Protein AF-D4MPX2-F1 (afdb_monomer_lite)

Secondary structure (DSSP, 8-state):
--HHHHHHHHHHHHHHHHHHHHHHHHHHHHHHTSPP------------------------------PPPP---------------------------PPPPPPP----EEEE----B--GGG--SSSHHHHHHHHHSSS--GGGHHHHHHHHHHHHHHH--SEEEE-S--BSS-BHHHHHHHHHHHHHHHTTT--EEE---TTTSS-TT-EEEETTEEEEPPB--HHHHS-SS--S-TT--S------

Sequence (248 aa):
MNEGKDRQQFVRALIYLGEIAILIAAVALAVRFLPGQKGGGDDGGTEASGETGPLTELTEPAETDRELPKETEEVQEPGTEEIFWEEQWKPAHQTEEEPGEPPYEPPFFIVASDIHYQSPKMTDFVGEAFCQFVRWDDGKVIPYLDTITDAFLEEAAEKQPDALILSGDLTQNGELVNHEELAEKLRKVEEQGVPVLVIPGNHDINHPEASYFEGAERKKADNITADDFIPSTGNSDMTRPWIGTRPL

pLDDT: mean 74.98, std 26.89, range [27.14, 98.69]

Structure (mmCIF, N/CA/C/O backbone):
data_AF-D4MPX2-F1
#
_entry.id   AF-D4MPX2-F1
#
loop_
_atom_site.group_PDB
_atom_site.id
_atom_site.type_symbol
_atom_site.label_atom_id
_atom_site.label_alt_id
_atom_site.label_comp_id
_atom_site.label_asym_id
_atom_site.label_entity_id
_atom_site.label_seq_id
_atom_site.pdbx_PDB_ins_code
_atom_site.Cartn_x
_atom_site.Cartn_y
_atom_site.Cartn_z
_atom_site.occupancy
_atom_site.B_iso_or_equiv
_atom_site.auth_seq_id
_atom_site.auth_comp_id
_atom_site.auth_asym_id
_atom_site.auth_atom_id
_atom_site.pdbx_PDB_model_num
ATOM 1 N N . MET A 1 1 ? -45.331 19.051 -31.774 1.00 52.75 1 MET A N 1
ATOM 2 C CA . MET A 1 1 ? -44.168 18.276 -32.263 1.00 52.75 1 MET A CA 1
ATOM 3 C C . MET A 1 1 ? -42.994 19.230 -32.355 1.00 52.75 1 MET A C 1
ATOM 5 O O . MET A 1 1 ? -43.185 20.344 -32.822 1.00 52.75 1 MET A O 1
ATOM 9 N N . ASN A 1 2 ? -41.850 18.869 -31.775 1.00 63.12 2 ASN A N 1
ATOM 10 C CA . ASN A 1 2 ? -40.736 19.791 -31.549 1.00 63.12 2 ASN A CA 1
ATOM 11 C C . ASN A 1 2 ? -39.659 19.555 -32.620 1.00 63.12 2 ASN A C 1
ATOM 13 O O . ASN A 1 2 ? -38.620 18.957 -32.348 1.00 63.12 2 ASN A O 1
ATOM 17 N N . GLU A 1 3 ? -39.945 19.997 -33.849 1.00 67.69 3 GLU A N 1
ATOM 18 C CA . GLU A 1 3 ? -39.181 19.688 -35.074 1.00 67.69 3 GLU A CA 1
ATOM 19 C C . GLU A 1 3 ? -37.670 19.970 -34.963 1.00 67.69 3 GLU A C 1
ATOM 21 O O . GLU A 1 3 ? -36.850 19.285 -35.576 1.00 67.69 3 GLU A O 1
ATOM 26 N N . GLY A 1 4 ? -37.268 20.949 -34.144 1.00 71.12 4 GLY A N 1
ATOM 27 C CA . GLY A 1 4 ? -35.857 21.268 -33.910 1.00 71.12 4 GLY A CA 1
ATOM 28 C C . GLY A 1 4 ? -35.097 20.193 -33.125 1.00 71.12 4 GLY A C 1
ATOM 29 O O . GLY A 1 4 ? -33.921 19.947 -33.400 1.00 71.12 4 GLY A O 1
ATOM 30 N N . LYS A 1 5 ? -35.767 19.522 -32.179 1.00 71.62 5 LYS A N 1
ATOM 31 C CA . LYS A 1 5 ? -35.179 18.448 -31.366 1.00 71.62 5 LYS A CA 1
ATOM 32 C C . LYS A 1 5 ? -35.034 17.167 -32.186 1.00 71.62 5 LYS A C 1
ATOM 34 O O . LYS A 1 5 ? -33.983 16.531 -32.131 1.00 71.62 5 LYS A O 1
ATOM 39 N N . ASP A 1 6 ? -36.028 16.870 -33.018 1.00 78.69 6 ASP A N 1
ATOM 40 C CA . ASP A 1 6 ? -36.025 15.703 -33.906 1.00 78.69 6 ASP A CA 1
ATOM 41 C C . ASP A 1 6 ? -34.933 15.831 -34.979 1.00 78.69 6 ASP A C 1
ATOM 43 O O . ASP A 1 6 ? -34.188 14.885 -35.234 1.00 78.69 6 ASP A O 1
ATOM 47 N N . ARG A 1 7 ? -34.726 17.039 -35.529 1.00 82.81 7 ARG A N 1
ATOM 48 C CA . ARG A 1 7 ? -33.634 17.300 -36.481 1.00 82.81 7 ARG A CA 1
ATOM 49 C C . ARG A 1 7 ? -32.251 17.123 -35.852 1.00 82.81 7 ARG A C 1
ATOM 51 O O . ARG A 1 7 ? -31.357 16.578 -36.492 1.00 82.81 7 ARG A O 1
ATOM 58 N N . GLN A 1 8 ? -32.054 17.570 -34.611 1.00 81.12 8 GLN A N 1
ATOM 59 C CA . GLN A 1 8 ? -30.778 17.383 -33.911 1.00 81.12 8 GLN A CA 1
ATOM 60 C C . GLN A 1 8 ? -30.510 15.916 -33.569 1.00 81.12 8 GLN A C 1
ATOM 62 O O . GLN A 1 8 ? -29.376 15.460 -33.707 1.00 81.12 8 GLN A O 1
ATOM 67 N N . GLN A 1 9 ? -31.534 15.167 -33.158 1.00 83.69 9 GLN A N 1
ATOM 68 C CA . GLN A 1 9 ? -31.407 13.730 -32.915 1.00 83.69 9 GLN A CA 1
ATOM 69 C C . GLN A 1 9 ? -31.099 12.967 -34.206 1.00 83.69 9 GLN A C 1
ATOM 71 O O . GLN A 1 9 ? -30.229 12.100 -34.203 1.00 83.69 9 GLN A O 1
ATOM 76 N N . PHE A 1 10 ? -31.722 13.349 -35.322 1.00 88.44 10 PHE A N 1
ATOM 77 C CA . PHE A 1 10 ? -31.447 12.761 -36.630 1.00 88.44 10 PHE A CA 1
ATOM 78 C C . PHE A 1 10 ? -30.010 13.026 -37.105 1.00 88.44 10 PHE A C 1
ATOM 80 O O . PHE A 1 10 ? -29.324 12.107 -37.544 1.00 88.44 10 PHE A O 1
ATOM 87 N N . VAL A 1 11 ? -29.508 14.257 -36.954 1.00 90.19 11 VAL A N 1
ATOM 88 C CA . VAL A 1 11 ? -28.113 14.590 -37.297 1.00 90.19 11 VAL A CA 1
ATOM 89 C C . VAL A 1 11 ? -27.125 13.812 -36.425 1.00 90.19 11 VAL A C 1
ATOM 91 O O . VAL A 1 11 ? -26.152 13.276 -36.946 1.00 90.19 11 VAL A O 1
ATOM 94 N N . ARG A 1 12 ? -27.385 13.686 -35.118 1.00 90.06 12 ARG A N 1
ATOM 95 C CA . ARG A 1 12 ? -26.554 12.867 -34.218 1.00 90.06 12 ARG A CA 1
ATOM 96 C C . ARG A 1 12 ? -26.560 11.394 -34.621 1.00 90.06 12 ARG A C 1
ATOM 98 O O . ARG A 1 12 ? -25.501 10.784 -34.662 1.00 90.06 12 ARG A O 1
ATOM 105 N N . ALA A 1 13 ? -27.719 10.843 -34.983 1.00 91.19 13 ALA A N 1
ATOM 106 C CA . ALA A 1 13 ? -27.821 9.468 -35.463 1.00 91.19 13 ALA A CA 1
ATOM 107 C C . ALA A 1 13 ? -26.992 9.236 -36.738 1.00 91.19 13 ALA A C 1
ATOM 109 O O . ALA A 1 13 ? -26.310 8.221 -36.842 1.00 91.19 13 ALA A O 1
ATOM 110 N N . LEU A 1 14 ? -26.985 10.187 -37.680 1.00 94.12 14 LEU A N 1
ATOM 111 C CA . LEU A 1 14 ? -26.154 10.093 -38.885 1.00 94.12 14 LEU A CA 1
ATOM 112 C C . LEU A 1 14 ? -24.652 10.151 -38.581 1.00 94.12 14 LEU A C 1
ATOM 114 O O . LEU A 1 14 ? -23.885 9.429 -39.213 1.00 94.12 14 LEU A O 1
ATOM 118 N N . ILE A 1 15 ? -24.238 10.968 -37.607 1.00 94.00 15 ILE A N 1
ATOM 119 C CA . ILE A 1 15 ? -22.841 11.022 -37.152 1.00 94.00 15 ILE A CA 1
ATOM 120 C C . ILE A 1 15 ? -22.433 9.668 -36.561 1.00 94.00 15 ILE A C 1
ATOM 122 O O . ILE A 1 15 ? -21.445 9.091 -37.009 1.00 94.00 15 ILE A O 1
ATOM 126 N N . TYR A 1 16 ? -23.238 9.107 -35.653 1.00 92.31 16 TYR A N 1
ATOM 127 C CA . TYR A 1 16 ? -22.955 7.797 -35.056 1.00 92.31 16 TYR A CA 1
ATOM 128 C C . TYR A 1 16 ? -22.920 6.667 -36.091 1.00 92.31 16 TYR A C 1
ATOM 130 O O . TYR A 1 16 ? -22.053 5.801 -36.029 1.00 92.31 16 TYR A O 1
ATOM 138 N N . LEU A 1 17 ? -23.816 6.678 -37.082 1.00 95.56 17 LEU A N 1
ATOM 139 C CA . LEU A 1 17 ? -23.782 5.699 -38.173 1.00 95.56 17 LEU A CA 1
ATOM 140 C C . LEU A 1 17 ? -22.506 5.823 -39.019 1.00 95.56 17 LEU A C 1
ATOM 142 O O . LEU A 1 17 ? -21.956 4.807 -39.443 1.00 95.56 17 LEU A O 1
ATOM 146 N N . GLY A 1 18 ? -22.016 7.047 -39.235 1.00 96.25 18 GLY A N 1
ATOM 147 C CA . GLY A 1 18 ? -20.736 7.297 -39.896 1.00 96.25 18 GLY A CA 1
ATOM 148 C C . GLY A 1 18 ? -19.550 6.748 -39.100 1.00 96.25 18 GLY A C 1
ATOM 149 O O . GLY A 1 18 ? -18.708 6.051 -39.662 1.00 96.25 18 GLY A O 1
ATOM 150 N N . GLU A 1 19 ? -19.510 6.998 -37.791 1.00 93.94 19 GLU A N 1
ATOM 151 C CA . GLU A 1 19 ? -18.466 6.480 -36.895 1.00 93.94 19 GLU A CA 1
ATOM 152 C C . GLU A 1 19 ? -18.457 4.947 -36.856 1.00 93.94 19 GLU A C 1
ATOM 154 O O . GLU A 1 19 ? -17.404 4.327 -37.014 1.00 93.94 19 GLU A O 1
ATOM 159 N N . ILE A 1 20 ? -19.632 4.321 -36.742 1.00 94.62 20 ILE A N 1
ATOM 160 C CA . ILE A 1 20 ? -19.772 2.859 -36.774 1.00 94.62 20 ILE A CA 1
ATOM 161 C C . ILE A 1 20 ? -19.271 2.295 -38.109 1.00 94.62 20 ILE A C 1
ATOM 163 O O . ILE A 1 20 ? -18.542 1.304 -38.123 1.00 94.62 20 ILE A O 1
ATOM 167 N N . ALA A 1 21 ? -19.603 2.928 -39.238 1.00 95.19 21 ALA A N 1
ATOM 168 C CA . ALA A 1 21 ? -19.130 2.485 -40.548 1.00 95.19 21 ALA A CA 1
ATOM 169 C C . ALA A 1 21 ? -17.598 2.576 -40.679 1.00 95.19 21 ALA A C 1
ATOM 171 O O . ALA A 1 21 ? -16.978 1.670 -41.241 1.00 95.19 21 ALA A O 1
ATOM 172 N N . ILE A 1 22 ? -16.979 3.626 -40.127 1.00 96.12 22 ILE A N 1
ATOM 173 C CA . ILE A 1 22 ? -15.517 3.785 -40.092 1.00 96.12 22 ILE A CA 1
ATOM 174 C C . ILE A 1 22 ? -14.875 2.685 -39.240 1.00 96.12 22 ILE A C 1
ATOM 176 O O . ILE A 1 22 ? -13.901 2.070 -39.677 1.00 96.12 22 ILE A O 1
ATOM 180 N N . LEU A 1 23 ? -15.435 2.387 -38.064 1.00 93.50 23 LEU A N 1
ATOM 181 C CA . LEU A 1 23 ? -14.939 1.321 -37.188 1.00 93.50 23 LEU A CA 1
ATOM 182 C C . LEU A 1 23 ? -15.036 -0.056 -37.856 1.00 93.50 23 LEU A C 1
ATOM 184 O O . LEU A 1 23 ? -14.065 -0.811 -37.849 1.00 93.50 23 LEU A O 1
ATOM 188 N N . ILE A 1 24 ? -16.163 -0.365 -38.505 1.00 94.00 24 ILE A N 1
ATOM 189 C CA . ILE A 1 24 ? -16.335 -1.619 -39.255 1.00 94.00 24 ILE A CA 1
ATOM 190 C C . ILE A 1 24 ? -15.311 -1.714 -40.393 1.00 94.00 24 ILE A C 1
ATOM 192 O O . ILE A 1 24 ? -14.705 -2.769 -40.587 1.00 94.00 24 ILE A O 1
ATOM 196 N N . ALA A 1 25 ? -15.076 -0.623 -41.128 1.00 93.38 25 ALA A N 1
ATOM 197 C CA . ALA A 1 25 ? -14.083 -0.594 -42.198 1.00 93.38 25 ALA A CA 1
ATOM 198 C C . ALA A 1 25 ? -12.655 -0.806 -41.669 1.00 93.38 25 ALA A C 1
ATOM 200 O O . ALA A 1 25 ? -11.890 -1.549 -42.282 1.00 93.38 25 ALA A O 1
ATOM 201 N N . ALA A 1 26 ? -12.308 -0.215 -40.522 1.00 91.69 26 ALA A N 1
ATOM 202 C CA . ALA A 1 26 ? -11.008 -0.397 -39.878 1.00 91.69 26 ALA A CA 1
ATOM 203 C C . ALA A 1 26 ? -10.789 -1.848 -39.422 1.00 91.69 26 ALA A C 1
ATOM 205 O O . ALA A 1 26 ? -9.735 -2.420 -39.700 1.00 91.69 26 ALA A O 1
ATOM 206 N N . VAL A 1 27 ? -11.797 -2.477 -38.806 1.00 89.19 27 VAL A N 1
ATOM 207 C CA . VAL A 1 27 ? -11.748 -3.899 -38.419 1.00 89.19 27 VAL A CA 1
ATOM 208 C C . VAL A 1 27 ? -11.621 -4.792 -39.652 1.00 89.19 27 VAL A C 1
ATOM 210 O O . VAL A 1 27 ? -10.765 -5.673 -39.689 1.00 89.19 27 VAL A O 1
ATOM 213 N N . ALA A 1 28 ? -12.413 -4.544 -40.698 1.00 86.38 28 ALA A N 1
ATOM 214 C CA . ALA A 1 28 ? -12.338 -5.306 -41.943 1.00 86.38 28 ALA A CA 1
ATOM 215 C C . ALA A 1 28 ? -10.970 -5.166 -42.631 1.00 86.38 28 ALA A C 1
ATOM 217 O O . ALA A 1 28 ? -10.474 -6.131 -43.214 1.00 86.38 28 ALA A O 1
ATOM 218 N N . LEU A 1 29 ? -10.348 -3.985 -42.552 1.00 88.00 29 LEU A N 1
ATOM 219 C CA . LEU A 1 29 ? -8.995 -3.749 -43.046 1.00 88.00 29 LEU A CA 1
ATOM 220 C C . LEU A 1 29 ? -7.968 -4.519 -42.204 1.00 88.00 29 LEU A C 1
ATOM 222 O O . LEU A 1 29 ? -7.152 -5.242 -42.766 1.00 88.00 29 LEU A O 1
ATOM 226 N N . ALA A 1 30 ? -8.047 -4.434 -40.874 1.00 80.94 30 ALA A N 1
ATOM 227 C CA . ALA A 1 30 ? -7.143 -5.126 -39.956 1.00 80.94 30 ALA A CA 1
ATOM 228 C C . ALA A 1 30 ? -7.188 -6.652 -40.138 1.00 80.94 30 ALA A C 1
ATOM 230 O O . ALA A 1 30 ? -6.143 -7.282 -40.272 1.00 80.94 30 ALA A O 1
ATOM 231 N N . VAL A 1 31 ? -8.385 -7.239 -40.261 1.00 78.75 31 VAL A N 1
ATOM 232 C CA . VAL A 1 31 ? -8.561 -8.680 -40.529 1.00 78.75 31 VAL A CA 1
ATOM 233 C C . VAL A 1 31 ? -7.940 -9.087 -41.868 1.00 78.75 31 VAL A C 1
ATOM 235 O O . VAL A 1 31 ? -7.403 -10.184 -41.996 1.00 78.75 31 VAL A O 1
ATOM 238 N N . ARG A 1 32 ? -7.951 -8.196 -42.866 1.00 76.12 32 ARG A N 1
ATOM 239 C CA . ARG A 1 32 ? -7.337 -8.434 -44.181 1.00 76.12 32 ARG A CA 1
ATOM 240 C C . ARG A 1 32 ? -5.809 -8.432 -44.165 1.00 76.12 32 ARG A C 1
ATOM 242 O O . ARG A 1 32 ? -5.211 -8.973 -45.092 1.00 76.12 32 ARG A O 1
ATOM 249 N N . PHE A 1 33 ? -5.200 -7.815 -43.154 1.00 68.94 33 PHE A N 1
ATOM 250 C CA . PHE A 1 33 ? -3.749 -7.689 -43.002 1.00 68.94 33 PHE A CA 1
ATOM 251 C C . PHE A 1 33 ? -3.186 -8.516 -41.838 1.00 68.94 33 PHE A C 1
ATOM 253 O O . PHE A 1 33 ? -1.992 -8.423 -41.557 1.00 68.94 33 PHE A O 1
ATOM 260 N N . LEU A 1 34 ? -3.996 -9.372 -41.204 1.00 60.66 34 LEU A N 1
ATOM 261 C CA . LEU A 1 34 ? -3.482 -10.391 -40.295 1.00 60.66 34 LEU A CA 1
ATOM 262 C C . LEU A 1 34 ? -2.679 -11.434 -41.100 1.00 60.66 34 LEU A C 1
ATOM 264 O O . LEU A 1 34 ? -3.229 -12.051 -42.020 1.00 60.66 34 LEU A O 1
ATOM 268 N N . PRO A 1 35 ? -1.387 -11.655 -40.793 1.00 53.31 35 PRO A N 1
ATOM 269 C CA . PRO A 1 35 ? -0.621 -12.732 -41.402 1.00 53.31 35 PRO A CA 1
ATOM 270 C C . PRO A 1 35 ? -1.250 -14.075 -41.021 1.00 53.31 35 PRO A C 1
ATOM 272 O O . PRO A 1 35 ? -1.484 -14.363 -39.850 1.00 53.31 35 PRO A O 1
ATOM 275 N N . GLY A 1 36 ? -1.556 -14.888 -42.034 1.00 48.91 36 GLY A N 1
ATOM 276 C CA . GLY A 1 36 ? -2.214 -16.176 -41.858 1.00 48.91 36 GLY A CA 1
ATOM 277 C C . GLY A 1 36 ? -1.422 -17.100 -40.938 1.00 48.91 36 GLY A C 1
ATOM 278 O O . GLY A 1 36 ? -0.324 -17.538 -41.283 1.00 48.91 36 GLY A O 1
ATOM 279 N N . GLN A 1 37 ? -2.012 -17.449 -39.798 1.00 44.94 37 GLN A N 1
ATOM 280 C CA . GLN A 1 37 ? -1.553 -18.561 -38.983 1.00 44.94 37 GLN A CA 1
ATOM 281 C C . GLN A 1 37 ? -1.941 -19.855 -39.712 1.00 44.94 37 GLN A C 1
ATOM 283 O O . GLN A 1 37 ? -3.073 -20.333 -39.648 1.00 44.94 37 GLN A O 1
ATOM 288 N N . LYS A 1 38 ? -1.000 -20.371 -40.511 1.00 41.91 38 LYS A N 1
ATOM 289 C CA . LYS A 1 38 ? -1.050 -21.735 -41.043 1.00 41.91 38 LYS A CA 1
ATOM 290 C C . LYS A 1 38 ? -0.983 -22.713 -39.871 1.00 41.91 38 LYS A C 1
ATOM 292 O O . LYS A 1 38 ? -0.235 -22.496 -38.925 1.00 41.91 38 LYS A O 1
ATOM 297 N N . GLY A 1 39 ? -1.803 -23.754 -39.972 1.00 38.31 39 GLY A N 1
ATOM 298 C CA . GLY A 1 39 ? -2.128 -24.672 -38.892 1.00 38.31 39 GLY A CA 1
ATOM 299 C C . GLY A 1 39 ? -0.994 -25.556 -38.377 1.00 38.31 39 GLY A C 1
ATOM 300 O O . GLY A 1 39 ? 0.048 -25.726 -39.008 1.00 38.31 39 GLY A O 1
ATOM 301 N N . GLY A 1 40 ? -1.312 -26.185 -37.251 1.00 31.72 40 GLY A N 1
ATOM 302 C CA . GLY A 1 40 ? -0.701 -27.393 -36.719 1.00 31.72 40 GLY A CA 1
ATOM 303 C C . GLY A 1 40 ? -1.637 -27.961 -35.651 1.00 31.72 40 GLY A C 1
ATOM 304 O O . GLY A 1 40 ? -1.765 -27.353 -34.594 1.00 31.72 40 GLY A O 1
ATOM 305 N N . GLY A 1 41 ? -2.336 -29.061 -35.969 1.00 32.88 41 GLY A N 1
ATOM 306 C CA . GLY A 1 41 ? -2.807 -30.027 -34.960 1.00 32.88 41 GLY A CA 1
ATOM 307 C C . GLY A 1 41 ? -1.593 -30.699 -34.304 1.00 32.88 41 GLY A C 1
ATOM 308 O O . GLY A 1 41 ? -0.466 -30.447 -34.723 1.00 32.88 41 GLY A O 1
ATOM 309 N N . ASP A 1 42 ? -1.688 -31.535 -33.288 1.00 33.50 42 ASP A N 1
ATOM 310 C CA . ASP A 1 42 ? -2.713 -32.439 -32.764 1.00 33.50 42 ASP A CA 1
ATOM 311 C C . ASP A 1 42 ? -2.402 -32.531 -31.233 1.00 33.50 42 ASP A C 1
ATOM 313 O O . ASP A 1 42 ? -1.441 -31.914 -30.773 1.00 33.50 42 ASP A O 1
ATOM 317 N N . ASP A 1 43 ? -3.328 -32.952 -30.373 1.00 32.81 43 ASP A N 1
ATOM 318 C CA . ASP A 1 43 ? -3.347 -34.240 -29.647 1.00 32.81 43 ASP A CA 1
ATOM 319 C C . ASP A 1 43 ? -2.878 -34.229 -28.168 1.00 32.81 43 ASP A C 1
ATOM 321 O O . ASP A 1 43 ? -1.805 -33.767 -27.803 1.00 32.81 43 ASP A O 1
ATOM 325 N N . GLY A 1 44 ? -3.746 -34.791 -27.308 1.00 30.83 44 GLY A N 1
ATOM 326 C CA . GLY A 1 44 ? -3.537 -35.081 -25.878 1.00 30.83 44 GLY A CA 1
ATOM 327 C C . GLY A 1 44 ? -4.313 -34.132 -24.950 1.00 30.83 44 GLY A C 1
ATOM 328 O O . GLY A 1 44 ? -3.902 -33.002 -24.749 1.00 30.83 44 GLY A O 1
ATOM 329 N N . GLY A 1 45 ? -5.469 -34.446 -24.357 1.00 27.55 45 GLY A N 1
ATOM 330 C CA . GLY A 1 45 ? -6.019 -35.736 -23.950 1.00 27.55 45 GLY A CA 1
ATOM 331 C C . GLY A 1 45 ? -5.756 -35.985 -22.458 1.00 27.55 45 GLY A C 1
ATOM 332 O O . GLY A 1 45 ? -4.600 -36.162 -22.082 1.00 27.55 45 GLY A O 1
ATOM 333 N N . THR A 1 46 ? -6.845 -36.144 -21.680 1.00 29.61 46 THR A N 1
ATOM 334 C CA . THR A 1 46 ? -6.943 -36.784 -20.334 1.00 29.61 46 THR A CA 1
ATOM 335 C C . THR A 1 46 ? -6.380 -35.982 -19.130 1.00 29.61 46 THR A C 1
ATOM 337 O O . THR A 1 46 ? -5.307 -35.414 -19.229 1.00 29.61 46 THR A O 1
ATOM 340 N N . GLU A 1 47 ? -7.002 -35.841 -17.947 1.00 32.53 47 GLU A N 1
ATOM 341 C CA . GLU A 1 47 ? -8.221 -36.390 -17.327 1.00 32.53 47 GLU A CA 1
ATOM 342 C C . GLU A 1 47 ? -8.875 -35.385 -16.365 1.00 32.53 47 GLU A C 1
ATOM 344 O O . GLU A 1 47 ? -8.229 -34.514 -15.787 1.00 32.53 47 GLU A O 1
ATOM 349 N N . ALA A 1 48 ? -10.180 -35.577 -16.177 1.00 30.12 48 ALA A N 1
ATOM 350 C CA . ALA A 1 48 ? -10.956 -35.051 -15.074 1.00 30.12 48 ALA A CA 1
ATOM 351 C C . ALA A 1 48 ? -10.803 -35.952 -13.838 1.00 30.12 48 ALA A C 1
ATOM 353 O O . ALA A 1 48 ? -10.932 -37.167 -13.948 1.00 30.12 48 ALA A O 1
ATOM 354 N N . SER A 1 49 ? -10.689 -35.359 -12.653 1.00 32.28 49 SER A N 1
ATOM 355 C CA . SER A 1 49 ? -11.221 -35.968 -11.434 1.00 32.28 49 SER A CA 1
ATOM 356 C C . SER A 1 49 ? -11.709 -34.859 -10.513 1.00 32.28 49 SER A C 1
ATOM 358 O O . SER A 1 49 ? -10.921 -34.145 -9.895 1.00 32.28 49 SER A O 1
ATOM 360 N N . GLY A 1 50 ? -13.028 -34.691 -10.465 1.00 27.83 50 GLY A N 1
ATOM 361 C CA . GLY A 1 50 ? -13.661 -34.057 -9.325 1.00 27.83 50 GLY A CA 1
ATOM 362 C C . GLY A 1 50 ? -13.687 -35.047 -8.171 1.00 27.83 50 GLY A C 1
ATOM 363 O O . GLY A 1 50 ? -13.958 -36.222 -8.392 1.00 27.83 50 GLY A O 1
ATOM 364 N N . GLU A 1 51 ? -13.471 -34.558 -6.959 1.00 31.83 51 GLU A N 1
ATOM 365 C CA . GLU A 1 51 ? -14.045 -35.170 -5.769 1.00 31.83 51 GLU A CA 1
ATOM 366 C C . GLU A 1 51 ? -14.488 -34.064 -4.813 1.00 31.83 51 GLU A C 1
ATOM 368 O O . GLU A 1 51 ? -13.708 -33.301 -4.250 1.00 31.83 51 GLU A O 1
ATOM 373 N N . THR A 1 52 ? -15.806 -33.960 -4.716 1.00 27.72 52 THR A N 1
ATOM 374 C CA . THR A 1 52 ? -16.577 -33.276 -3.687 1.00 27.72 52 THR A CA 1
ATOM 375 C C . THR A 1 52 ? -16.638 -34.153 -2.438 1.00 27.72 52 THR A C 1
ATOM 377 O O . THR A 1 52 ? -16.967 -35.333 -2.548 1.00 27.72 52 THR 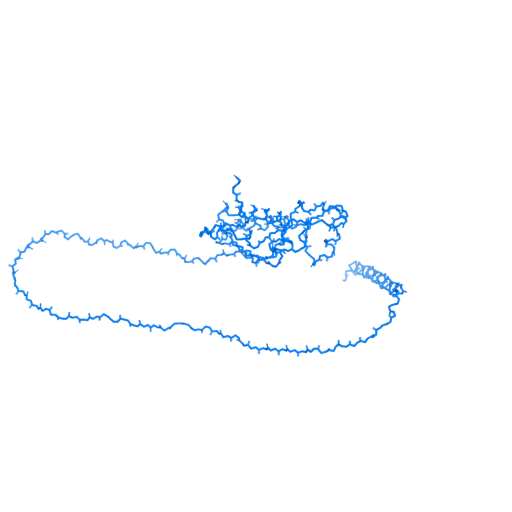A O 1
ATOM 380 N N . GLY A 1 53 ? -16.451 -33.580 -1.251 1.00 28.19 53 GLY A N 1
ATOM 381 C CA . GLY A 1 53 ? -16.763 -34.243 0.019 1.00 28.19 53 GLY A CA 1
ATOM 382 C C . GLY A 1 53 ? -16.488 -33.332 1.218 1.00 28.19 53 GLY A C 1
ATOM 383 O O . GLY A 1 53 ? -15.630 -32.467 1.105 1.00 28.19 53 GLY A O 1
ATOM 384 N N . PRO A 1 54 ? -17.257 -33.427 2.316 1.00 34.19 54 PRO A N 1
ATOM 385 C CA . PRO A 1 54 ? -18.072 -32.288 2.728 1.00 34.19 54 PRO A CA 1
ATOM 386 C C . PRO A 1 54 ? -17.645 -31.585 4.023 1.00 34.19 54 PRO A C 1
ATOM 388 O O . PRO A 1 54 ? -16.922 -32.110 4.863 1.00 34.19 54 PRO A O 1
ATOM 391 N N . LEU A 1 55 ? -18.223 -30.390 4.150 1.00 28.50 55 LEU A N 1
ATOM 392 C CA . LEU A 1 55 ? -18.432 -29.574 5.339 1.00 28.50 55 LEU A CA 1
ATOM 393 C C . LEU A 1 55 ? -19.074 -30.392 6.481 1.00 28.50 55 LEU A C 1
ATOM 395 O O . LEU A 1 55 ? -20.105 -31.032 6.269 1.00 28.50 55 LEU A O 1
ATOM 399 N N . THR A 1 56 ? -18.527 -30.306 7.695 1.00 28.92 56 THR A N 1
ATOM 400 C CA . THR A 1 56 ? -19.255 -30.645 8.928 1.00 28.92 56 THR A CA 1
ATOM 401 C C . THR A 1 56 ? -19.143 -29.507 9.927 1.00 28.92 56 THR A C 1
ATOM 403 O O . THR A 1 56 ? -18.055 -29.080 10.307 1.00 28.92 56 THR A O 1
ATOM 406 N N . GLU A 1 57 ? -20.323 -29.032 10.289 1.00 29.86 57 GLU A N 1
ATOM 407 C CA . GLU A 1 57 ? -20.668 -27.961 11.203 1.00 29.86 57 GLU A CA 1
ATOM 408 C C . GLU A 1 57 ? -20.686 -28.468 12.659 1.00 29.86 57 GLU A C 1
ATOM 410 O O . GLU A 1 57 ? -21.151 -29.570 12.939 1.00 29.86 57 GLU A O 1
ATOM 415 N N . LEU A 1 58 ? -20.114 -27.638 13.535 1.00 29.22 58 LEU A N 1
ATOM 416 C CA . LEU A 1 58 ? -20.415 -27.350 14.945 1.00 29.22 58 LEU A CA 1
ATOM 417 C C . LEU A 1 58 ? -21.201 -28.381 15.781 1.00 29.22 58 LEU A C 1
ATOM 419 O O . LEU A 1 58 ? -22.384 -28.596 15.551 1.00 29.22 58 LEU A O 1
ATOM 423 N N . THR A 1 59 ? -20.598 -28.809 16.899 1.00 27.14 59 THR A N 1
ATOM 424 C CA . THR A 1 59 ? -21.302 -28.978 18.189 1.00 27.14 59 THR A CA 1
ATOM 425 C C . THR A 1 59 ? -20.311 -28.981 19.361 1.00 27.14 59 THR A C 1
ATOM 427 O O . THR A 1 59 ? -19.472 -29.870 19.459 1.00 27.14 59 THR A O 1
ATOM 430 N N . GLU A 1 60 ? -20.482 -28.035 20.281 1.00 32.41 60 GLU A N 1
ATOM 431 C CA . GLU A 1 60 ? -20.163 -28.104 21.718 1.00 32.41 60 GLU A CA 1
ATOM 432 C C . GLU A 1 60 ? -21.359 -27.467 22.469 1.00 32.41 60 GLU A C 1
ATOM 434 O O . GLU A 1 60 ? -22.120 -26.740 21.820 1.00 32.41 60 GLU A O 1
ATOM 439 N N . PRO A 1 61 ? -21.551 -27.641 23.796 1.00 39.44 61 PRO A N 1
ATOM 440 C CA . PRO A 1 61 ? -20.808 -28.468 24.754 1.00 39.44 61 PRO A CA 1
ATOM 441 C C . PRO A 1 61 ? -21.718 -29.398 25.593 1.00 39.44 61 PRO A C 1
ATOM 443 O O . PRO A 1 61 ? -22.940 -29.268 25.624 1.00 39.44 61 PRO A O 1
ATOM 446 N N . ALA A 1 62 ? -21.103 -30.333 26.323 1.00 30.53 62 ALA A N 1
ATOM 447 C CA . ALA A 1 62 ? -21.756 -31.082 27.394 1.00 30.53 62 ALA A CA 1
ATOM 448 C C . ALA A 1 62 ? -21.388 -30.469 28.752 1.00 30.53 62 ALA A C 1
ATOM 450 O O . ALA A 1 62 ? -20.215 -30.424 29.126 1.00 30.53 62 ALA A O 1
ATOM 451 N N . GLU A 1 63 ? -22.404 -30.016 29.485 1.00 32.03 63 GLU A N 1
ATOM 452 C CA . GLU A 1 63 ? -22.304 -29.649 30.893 1.00 32.03 63 GLU A CA 1
ATOM 453 C C . GLU A 1 63 ? -21.974 -30.875 31.750 1.00 32.03 63 GLU A C 1
ATOM 455 O O . GLU A 1 63 ? -22.436 -31.989 31.491 1.00 32.03 63 GLU A O 1
ATOM 460 N N . THR A 1 64 ? -21.166 -30.681 32.789 1.00 30.12 64 THR A N 1
ATOM 461 C CA . THR A 1 64 ? -21.018 -31.674 33.855 1.00 30.12 64 THR A CA 1
ATOM 462 C C . THR A 1 64 ? -21.122 -30.986 35.206 1.00 30.12 64 THR A C 1
ATOM 464 O O . THR A 1 64 ? -20.216 -30.272 35.637 1.00 30.12 64 THR A O 1
ATOM 467 N N . ASP A 1 65 ? -22.258 -31.243 35.847 1.00 30.12 65 ASP A N 1
ATOM 468 C CA . ASP A 1 65 ? -22.573 -30.963 37.239 1.00 30.12 65 ASP A CA 1
ATOM 469 C C . ASP A 1 65 ? -21.467 -31.436 38.191 1.00 30.12 65 ASP A C 1
ATOM 471 O O . ASP A 1 65 ? -20.985 -32.573 38.123 1.00 30.12 65 ASP A O 1
ATOM 475 N N . ARG A 1 66 ? -21.113 -30.577 39.149 1.00 31.31 66 ARG A N 1
ATOM 476 C CA . ARG A 1 66 ? -20.422 -30.978 40.378 1.00 31.31 66 ARG A CA 1
ATOM 477 C C . ARG A 1 66 ? -21.186 -30.434 41.577 1.00 31.31 66 ARG A C 1
ATOM 479 O O . ARG A 1 66 ? -21.113 -29.252 41.896 1.00 31.31 66 ARG A O 1
ATOM 486 N N . GLU A 1 67 ? -21.918 -31.338 42.219 1.00 32.28 67 GLU A N 1
ATOM 487 C CA . GLU A 1 67 ? -22.641 -31.130 43.470 1.00 32.28 67 GLU A CA 1
ATOM 488 C C . GLU A 1 67 ? -21.691 -30.929 44.667 1.00 32.28 67 GLU A C 1
ATOM 490 O O . GLU A 1 67 ? -20.651 -31.584 44.786 1.00 32.28 67 GLU A O 1
ATOM 495 N N . LEU A 1 68 ? -22.090 -30.036 45.581 1.00 30.75 68 LEU A N 1
ATOM 496 C CA . LEU A 1 68 ? -21.518 -29.869 46.921 1.00 30.75 68 LEU A CA 1
ATOM 497 C C . LEU A 1 68 ? -21.954 -31.014 47.859 1.00 30.75 68 LEU A C 1
ATOM 499 O O . LEU A 1 68 ? -23.127 -31.397 47.833 1.00 30.75 68 LEU A O 1
ATOM 503 N N . PRO A 1 69 ? -21.099 -31.475 48.792 1.00 34.03 69 PRO A N 1
ATOM 504 C CA . PRO A 1 69 ? -21.536 -32.345 49.873 1.00 34.03 69 PRO A CA 1
ATOM 505 C C . PRO A 1 69 ? -22.221 -31.554 50.996 1.00 34.03 69 PRO A C 1
ATOM 507 O O . PRO A 1 69 ? -21.728 -30.524 51.456 1.00 34.03 69 PRO A O 1
ATOM 510 N N . LYS A 1 70 ? -23.344 -32.105 51.467 1.00 29.64 70 LYS A N 1
ATOM 511 C CA . LYS A 1 70 ? -23.944 -31.837 52.778 1.00 29.64 70 LYS A CA 1
ATOM 512 C C . LYS A 1 70 ? -23.184 -32.616 53.847 1.00 29.64 70 LYS A C 1
ATOM 514 O O . LYS A 1 70 ? -22.988 -33.815 53.676 1.00 29.64 70 LYS A O 1
ATOM 519 N N . GLU A 1 71 ? -22.923 -31.988 54.987 1.00 35.03 71 GLU A N 1
ATOM 520 C CA . GLU A 1 71 ? -22.791 -32.718 56.245 1.00 35.03 71 GLU A CA 1
ATOM 521 C C . GLU A 1 71 ? -23.456 -31.928 57.380 1.00 35.03 71 GLU A C 1
ATOM 523 O O . GLU A 1 71 ? -23.272 -30.723 57.544 1.00 35.03 71 GLU A O 1
ATOM 528 N N . THR A 1 72 ? -24.343 -32.638 58.063 1.00 29.36 72 THR A N 1
ATOM 529 C CA . THR A 1 72 ? -25.162 -32.278 59.222 1.00 29.36 72 THR A CA 1
ATOM 530 C C . THR A 1 72 ? -24.446 -32.660 60.506 1.00 29.36 72 THR A C 1
ATOM 532 O O . THR A 1 72 ? -23.911 -33.758 60.536 1.00 29.36 72 THR A O 1
ATOM 535 N N . GLU A 1 73 ? -24.555 -31.822 61.542 1.00 33.12 73 GLU A N 1
ATOM 536 C CA . GLU A 1 73 ? -24.530 -32.099 63.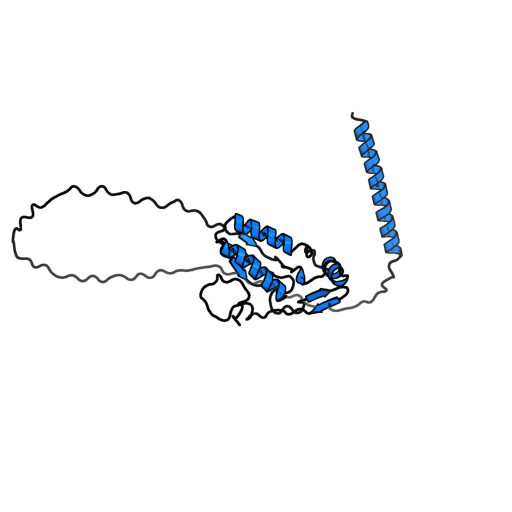002 1.00 33.12 73 GLU A CA 1
ATOM 537 C C . GLU A 1 73 ? -24.116 -30.781 63.697 1.00 33.12 73 GLU A C 1
ATOM 539 O O . GLU A 1 73 ? -23.329 -30.024 63.146 1.00 33.12 73 GLU A O 1
ATOM 544 N N . GLU A 1 74 ? -24.584 -30.337 64.859 1.00 30.64 74 GLU A N 1
ATOM 545 C CA . GLU A 1 74 ? -25.549 -30.786 65.858 1.00 30.64 74 GLU A CA 1
ATOM 546 C C . GLU A 1 74 ? -25.814 -29.538 66.738 1.00 30.64 74 GLU A C 1
ATOM 548 O O . GLU A 1 74 ? -24.933 -28.695 66.921 1.00 30.64 74 GLU A O 1
ATOM 553 N N . VAL A 1 75 ? -27.030 -29.375 67.260 1.00 32.44 75 VAL A N 1
ATOM 554 C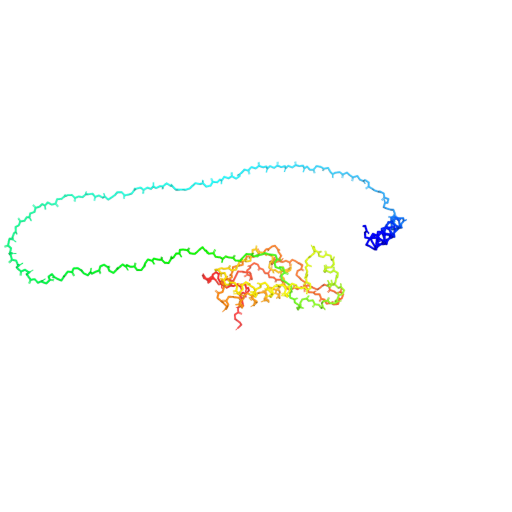 CA . VAL A 1 75 ? -27.416 -28.233 68.106 1.00 32.44 75 VAL A CA 1
ATOM 555 C C . VAL A 1 75 ? -26.983 -28.477 69.552 1.00 32.44 75 VAL A C 1
ATOM 557 O O . VAL A 1 75 ? -27.409 -29.463 70.149 1.00 32.44 75 VAL A O 1
ATOM 560 N N . GLN A 1 76 ? -26.255 -27.530 70.151 1.00 29.45 76 GLN A N 1
ATOM 561 C CA . GLN A 1 76 ? -26.225 -27.316 71.604 1.00 29.45 76 GLN A CA 1
ATOM 562 C C . GLN A 1 76 ? -26.184 -25.811 71.911 1.00 29.45 76 GLN A C 1
ATOM 564 O O . GLN A 1 76 ? -25.182 -25.149 71.660 1.00 29.45 76 GLN A O 1
ATOM 569 N N . GLU A 1 77 ? -27.267 -25.278 72.480 1.00 38.69 77 GLU A N 1
ATOM 570 C CA . GLU A 1 77 ? -27.224 -24.044 73.277 1.00 38.69 77 GLU A CA 1
ATOM 571 C C . GLU A 1 77 ? -26.937 -24.413 74.742 1.00 38.69 77 GLU A C 1
ATOM 573 O O . GLU A 1 77 ? -27.383 -25.470 75.204 1.00 38.69 77 GLU A O 1
ATOM 578 N N . PRO A 1 78 ? -26.214 -23.571 75.502 1.00 37.22 78 PRO A N 1
ATOM 579 C CA . PRO A 1 78 ? -26.950 -22.604 76.323 1.00 37.22 78 PRO A CA 1
ATOM 580 C C . PRO A 1 78 ? -26.210 -21.276 76.566 1.00 37.22 78 PRO A C 1
ATOM 582 O O . PRO A 1 78 ? -24.982 -21.215 76.575 1.00 37.22 78 PRO A O 1
ATOM 585 N N . GLY A 1 79 ? -26.967 -20.235 76.915 1.00 27.89 79 GLY A N 1
ATOM 586 C CA . GLY A 1 79 ? -26.425 -19.100 77.664 1.00 27.89 79 GLY A CA 1
ATOM 587 C C . GLY A 1 79 ? -27.084 -17.772 77.338 1.00 27.89 79 GLY A C 1
ATOM 588 O O . GLY A 1 79 ? -26.564 -16.994 76.550 1.00 27.89 79 GLY A O 1
ATOM 589 N N . THR A 1 80 ? -28.217 -17.504 77.978 1.00 38.50 80 THR A N 1
ATOM 590 C CA . THR A 1 80 ? -28.838 -16.180 78.051 1.00 38.50 80 THR A CA 1
ATOM 591 C C . THR A 1 80 ? -27.882 -15.159 78.668 1.00 38.50 80 THR A C 1
ATOM 593 O O . THR A 1 80 ? -27.645 -15.206 79.874 1.00 38.50 80 THR A O 1
ATOM 596 N N . GLU A 1 81 ? -27.433 -14.192 77.876 1.00 35.94 81 GLU A N 1
ATOM 597 C CA . GLU A 1 81 ? -27.104 -12.853 78.361 1.00 35.94 81 GLU A CA 1
ATOM 598 C C . GLU A 1 81 ? -27.812 -11.838 77.462 1.00 35.94 81 GLU A C 1
ATOM 600 O O . GLU A 1 81 ? -27.493 -11.673 76.285 1.00 35.94 81 GLU A O 1
ATOM 605 N N . GLU A 1 82 ? -28.837 -11.196 78.022 1.00 44.06 82 GLU A N 1
ATOM 606 C CA . GLU A 1 82 ? -29.467 -10.032 77.418 1.00 44.06 82 GLU A CA 1
ATOM 607 C C . GLU A 1 82 ? -28.450 -8.893 77.378 1.00 44.06 82 GLU A C 1
ATOM 609 O O . GLU A 1 82 ? -28.160 -8.258 78.394 1.00 44.06 82 GLU A O 1
ATOM 614 N N . ILE A 1 83 ? -27.914 -8.628 76.190 1.00 34.22 83 ILE A N 1
ATOM 615 C CA . ILE A 1 83 ? -27.177 -7.402 75.921 1.00 34.22 83 ILE A CA 1
ATOM 616 C C . ILE A 1 83 ? -28.103 -6.484 75.130 1.00 34.22 83 ILE A C 1
ATOM 618 O O . ILE A 1 83 ? -28.397 -6.685 73.952 1.00 34.22 83 ILE A O 1
ATOM 622 N N . PHE A 1 84 ? -28.610 -5.501 75.863 1.00 34.81 84 PHE A N 1
ATOM 623 C CA . PHE A 1 84 ? -29.472 -4.421 75.421 1.00 34.81 84 PHE A CA 1
ATOM 624 C C . PHE A 1 84 ? -28.695 -3.487 74.479 1.00 34.81 84 PHE A C 1
ATOM 626 O O . PHE A 1 84 ? -27.969 -2.605 74.934 1.00 34.81 84 PHE A O 1
ATOM 633 N N . TRP A 1 85 ? -28.843 -3.684 73.168 1.00 36.38 85 TRP A N 1
ATOM 634 C CA . TRP A 1 85 ? -28.333 -2.774 72.137 1.00 36.38 85 TRP A CA 1
ATOM 635 C C . TRP A 1 85 ? -29.477 -1.932 71.554 1.00 36.38 85 TRP A C 1
ATOM 637 O O . TRP A 1 85 ? -29.872 -2.100 70.402 1.00 36.38 85 TRP A O 1
ATOM 647 N N . GLU A 1 86 ? -30.020 -1.002 72.342 1.00 43.91 86 GLU A N 1
ATOM 648 C CA . GLU A 1 86 ? -30.728 0.161 71.787 1.00 43.91 86 GLU A CA 1
ATOM 649 C C . GLU A 1 86 ? -29.697 1.161 71.239 1.00 43.91 86 GLU A C 1
ATOM 651 O O . GLU A 1 86 ? -29.491 2.241 71.786 1.00 43.91 86 GLU A O 1
ATOM 656 N N . GLU A 1 87 ? -29.032 0.813 70.140 1.00 44.69 87 GLU A N 1
ATOM 657 C CA . GLU A 1 87 ? -28.236 1.771 69.375 1.00 44.69 87 GLU A CA 1
ATOM 658 C C . GLU A 1 87 ? -28.689 1.788 67.915 1.00 44.69 87 GLU A C 1
ATOM 660 O O . GLU A 1 87 ? -28.284 1.005 67.065 1.00 44.69 87 GLU A O 1
ATOM 665 N N . GLN A 1 88 ? -29.522 2.795 67.644 1.00 43.59 88 GLN A N 1
ATOM 666 C CA . GLN A 1 88 ? -29.434 3.585 66.423 1.00 43.59 88 GLN A CA 1
ATOM 667 C C . GLN A 1 88 ? -29.927 2.909 65.134 1.00 43.59 88 GLN A C 1
ATOM 669 O O . GLN A 1 88 ? -29.217 2.827 64.134 1.00 43.59 88 GLN A O 1
ATOM 674 N N . TRP A 1 89 ? -31.221 2.576 65.094 1.00 38.28 89 TRP A N 1
ATOM 675 C CA . TRP A 1 89 ? -31.930 2.429 63.820 1.00 38.28 89 TRP A CA 1
ATOM 676 C C . TRP A 1 89 ? -32.028 3.794 63.116 1.00 38.28 89 TRP A C 1
ATOM 678 O O . TRP A 1 89 ? -32.953 4.578 63.341 1.00 38.28 89 TRP A O 1
ATOM 688 N N . LYS A 1 90 ? -31.049 4.103 62.263 1.00 47.34 90 LYS A N 1
ATOM 689 C CA . LYS A 1 90 ? -31.245 5.044 61.155 1.00 47.34 90 LYS A CA 1
ATOM 690 C C . LYS A 1 90 ? -31.981 4.273 60.057 1.00 47.34 90 LYS A C 1
ATOM 692 O O . LYS A 1 90 ? -31.564 3.152 59.766 1.00 47.34 90 LYS A O 1
ATOM 697 N N . PRO A 1 91 ? -33.063 4.811 59.465 1.00 43.03 91 PRO A N 1
ATOM 698 C CA . PRO A 1 91 ? -33.725 4.124 58.368 1.00 43.03 91 PRO A CA 1
ATOM 699 C C . PRO A 1 91 ? -32.688 3.872 57.277 1.00 43.03 91 PRO A C 1
ATOM 701 O O . PRO A 1 91 ? -31.876 4.754 56.982 1.00 43.03 91 PRO A O 1
ATOM 704 N N . ALA A 1 92 ? -32.696 2.639 56.767 1.00 52.44 92 ALA A N 1
ATOM 705 C CA . ALA A 1 92 ? -31.819 2.181 55.709 1.00 52.44 92 ALA A CA 1
ATOM 706 C C . ALA A 1 92 ? -31.698 3.261 54.636 1.00 52.44 92 ALA A C 1
ATOM 708 O O . ALA A 1 92 ? -32.702 3.830 54.195 1.00 52.44 92 ALA A O 1
ATOM 709 N N . HIS A 1 93 ? -30.444 3.552 54.292 1.00 54.72 93 HIS A N 1
ATOM 710 C CA . HIS A 1 93 ? -30.064 4.338 53.138 1.00 54.72 93 HIS A CA 1
ATOM 711 C C . HIS A 1 93 ? -31.041 4.080 51.994 1.00 54.72 93 HIS A C 1
ATOM 713 O O . HIS A 1 93 ? -31.319 2.928 51.651 1.00 54.72 93 HIS A O 1
ATOM 719 N N . GLN A 1 94 ? -31.577 5.175 51.451 1.00 52.16 94 GLN A N 1
ATOM 720 C CA . GLN A 1 94 ? -32.164 5.185 50.122 1.00 52.16 94 GLN A CA 1
ATOM 721 C C . GLN A 1 94 ? -31.245 4.351 49.238 1.00 52.16 94 GLN A C 1
ATOM 723 O O . GLN A 1 94 ? -30.044 4.612 49.195 1.00 52.16 94 GLN A O 1
ATOM 728 N N . THR A 1 95 ? -31.793 3.294 48.651 1.00 53.53 95 THR A N 1
ATOM 729 C CA . THR A 1 95 ? -31.108 2.509 47.637 1.00 53.53 95 THR A CA 1
ATOM 730 C C . THR A 1 95 ? -30.760 3.507 46.543 1.00 53.53 95 THR A C 1
ATOM 732 O O . THR A 1 95 ? -31.647 3.967 45.830 1.00 53.53 95 THR A O 1
ATOM 735 N N . GLU A 1 96 ? -29.510 3.964 46.519 1.00 63.19 96 GLU A N 1
ATOM 736 C CA . GLU A 1 96 ? -28.982 4.702 45.385 1.00 63.19 96 GLU A CA 1
ATOM 737 C C . GLU A 1 96 ? -29.118 3.724 44.221 1.00 63.19 96 GLU A C 1
ATOM 739 O O . GLU A 1 96 ? -28.486 2.669 44.213 1.00 63.19 96 GLU A O 1
ATOM 744 N N . GLU A 1 97 ? -30.080 3.986 43.335 1.00 63.28 97 GLU A N 1
ATOM 745 C CA . GLU A 1 97 ? -30.227 3.231 42.099 1.00 63.28 97 GLU A CA 1
ATOM 746 C C . GLU A 1 97 ? -28.888 3.351 41.377 1.00 63.28 97 GLU A C 1
ATOM 748 O O . GLU A 1 97 ? -28.493 4.452 40.983 1.00 63.28 97 GLU A O 1
ATOM 753 N N . GLU A 1 98 ? -28.152 2.241 41.282 1.00 68.75 98 GLU A N 1
ATOM 754 C CA . GLU A 1 98 ? -26.919 2.226 40.510 1.00 68.75 98 GLU A CA 1
ATOM 755 C C . GLU A 1 98 ? -27.247 2.720 39.096 1.00 68.75 98 GLU A C 1
ATOM 757 O O . GLU A 1 98 ? -28.244 2.273 38.513 1.00 68.75 98 GLU A O 1
ATOM 762 N N . PRO A 1 99 ? -26.480 3.682 38.554 1.00 71.06 99 PRO A N 1
ATOM 763 C CA . PRO A 1 99 ? -26.759 4.215 37.234 1.00 71.06 99 PRO A CA 1
ATOM 764 C C . PRO A 1 99 ? -26.743 3.057 36.233 1.00 71.06 99 PRO A C 1
ATOM 766 O O . PRO A 1 99 ? -25.736 2.366 36.099 1.00 71.06 99 PRO A O 1
ATOM 769 N N . GLY A 1 100 ? -27.882 2.826 35.573 1.00 77.06 100 GLY A N 1
ATOM 770 C CA . GLY A 1 100 ? -28.027 1.749 34.599 1.00 77.06 100 GLY A CA 1
ATOM 771 C C . GLY A 1 100 ? -26.963 1.850 33.509 1.00 77.06 100 GLY A C 1
ATOM 772 O O . GLY A 1 100 ? -26.631 2.954 33.069 1.00 77.06 100 GLY A O 1
ATOM 773 N N . GLU A 1 101 ? -26.422 0.704 33.095 1.00 79.12 101 GLU A N 1
ATOM 774 C CA . GLU A 1 101 ? -25.409 0.644 32.042 1.00 79.12 101 GLU A CA 1
ATOM 775 C C . GLU A 1 101 ? -25.897 1.375 30.778 1.00 79.12 101 GLU A C 1
ATOM 777 O O . GLU A 1 101 ? -27.087 1.296 30.436 1.00 79.12 101 GLU A O 1
ATOM 782 N N . PRO A 1 102 ? -25.011 2.116 30.084 1.00 82.81 102 PRO A N 1
ATOM 783 C CA . PRO A 1 102 ? -25.383 2.762 28.837 1.00 82.81 102 PRO A CA 1
ATOM 784 C C . PRO A 1 102 ? -25.887 1.717 27.824 1.00 82.81 102 PRO A C 1
ATOM 786 O O . PRO A 1 102 ? -25.465 0.559 27.870 1.00 82.81 102 PRO A O 1
ATOM 789 N N . PRO A 1 103 ? -26.785 2.097 26.896 1.00 88.06 103 PRO A N 1
ATOM 790 C CA . PRO A 1 103 ? -27.238 1.197 25.843 1.00 88.06 103 PRO A CA 1
ATOM 791 C C . PRO A 1 103 ? -26.052 0.614 25.067 1.00 88.06 103 PRO A C 1
ATOM 793 O O . PRO A 1 103 ? -25.131 1.343 24.712 1.00 88.06 103 PRO A O 1
ATOM 796 N N . TYR A 1 104 ? -26.088 -0.691 24.791 1.00 88.94 104 TYR A N 1
ATOM 797 C CA . TYR A 1 104 ? -25.066 -1.355 23.985 1.00 88.94 104 TYR A CA 1
ATOM 798 C C . TYR A 1 104 ? -24.986 -0.741 22.581 1.00 88.94 104 TYR A C 1
ATOM 800 O O . TYR A 1 104 ? -25.990 -0.693 21.863 1.00 88.94 104 TYR A O 1
ATOM 808 N N . GLU A 1 105 ? -23.782 -0.342 22.181 1.0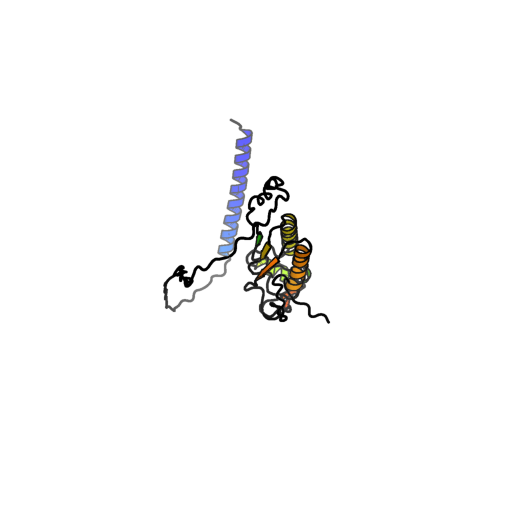0 90.62 105 GLU A N 1
ATOM 809 C CA . GLU A 1 105 ? -23.461 0.054 20.813 1.00 90.62 105 GLU A CA 1
ATOM 810 C C . GLU A 1 105 ? -22.649 -1.074 20.152 1.00 90.62 105 GLU A C 1
ATOM 812 O O . GLU A 1 105 ? -21.641 -1.512 20.714 1.00 90.62 105 GLU A O 1
ATOM 817 N N . PRO A 1 106 ? -23.093 -1.615 19.000 1.00 94.19 106 PRO A N 1
ATOM 818 C CA . PRO A 1 106 ? -22.345 -2.651 18.303 1.00 94.19 106 PRO A CA 1
ATOM 819 C C . PRO A 1 106 ? -21.034 -2.085 17.745 1.00 94.19 106 PRO A C 1
ATOM 821 O O . PRO A 1 106 ? -21.024 -0.935 17.300 1.00 94.19 106 PRO A O 1
ATOM 824 N N . PRO A 1 107 ? -19.958 -2.889 17.692 1.00 95.31 107 PRO A N 1
ATOM 825 C CA . PRO A 1 107 ? -18.693 -2.424 17.153 1.00 95.31 107 PRO A CA 1
ATOM 826 C C . PRO A 1 107 ? -18.804 -2.128 15.654 1.00 95.31 107 PRO A C 1
ATOM 828 O O . PRO A 1 107 ? -19.513 -2.812 14.905 1.00 95.31 107 PRO A O 1
ATOM 831 N N . PHE A 1 108 ? -18.064 -1.123 15.216 1.00 97.19 108 PHE A N 1
ATOM 832 C CA . PHE A 1 108 ? -17.947 -0.675 13.843 1.00 97.19 108 PHE A CA 1
ATOM 833 C C . PHE A 1 108 ? -16.522 -0.909 13.337 1.00 97.19 108 PHE A C 1
ATOM 835 O O . PHE A 1 108 ? -15.555 -0.352 13.845 1.00 97.19 108 PHE A O 1
ATOM 842 N N . PHE A 1 109 ? -16.400 -1.711 12.281 1.00 97.69 109 PHE A N 1
ATOM 843 C CA . PHE A 1 109 ? -15.122 -2.031 11.651 1.00 97.69 109 PHE A CA 1
ATOM 844 C C . PHE A 1 109 ? -15.081 -1.529 10.212 1.00 97.69 109 PHE A C 1
ATOM 846 O O . PHE A 1 109 ? -16.092 -1.553 9.504 1.00 97.69 109 PHE A O 1
ATOM 853 N N . ILE A 1 110 ? -13.887 -1.158 9.755 1.00 98.50 110 ILE A N 1
ATOM 854 C CA . ILE A 1 110 ? -13.593 -0.962 8.334 1.00 98.50 110 ILE A CA 1
ATOM 855 C C . ILE A 1 110 ? -12.704 -2.115 7.887 1.00 98.50 110 ILE A C 1
ATOM 857 O O . ILE A 1 110 ? -11.687 -2.398 8.515 1.00 98.50 110 ILE A O 1
ATOM 861 N N . VAL A 1 111 ? -13.092 -2.779 6.801 1.00 98.12 111 VAL A N 1
ATOM 862 C CA . VAL A 1 111 ? -12.348 -3.904 6.228 1.00 98.12 111 VAL A CA 1
ATOM 863 C C . VAL A 1 111 ? -12.010 -3.576 4.783 1.00 98.12 111 VAL A C 1
ATOM 865 O O . VAL A 1 111 ? -12.893 -3.189 4.015 1.00 98.12 111 VAL A O 1
ATOM 868 N N . ALA A 1 112 ? -10.744 -3.739 4.422 1.00 97.75 112 ALA A N 1
ATOM 869 C CA . ALA A 1 112 ? -10.253 -3.584 3.062 1.00 97.75 112 ALA A CA 1
ATOM 870 C C . ALA A 1 112 ? -9.246 -4.690 2.724 1.00 97.75 112 ALA A C 1
ATOM 872 O O . ALA A 1 112 ? -8.733 -5.384 3.598 1.00 97.75 112 ALA A O 1
ATOM 873 N N . SER A 1 113 ? -8.990 -4.866 1.436 1.00 97.19 113 SER A N 1
ATOM 874 C CA . SER A 1 113 ? -8.084 -5.870 0.881 1.00 97.19 113 SER A CA 1
ATOM 875 C C . SER A 1 113 ? -7.517 -5.329 -0.424 1.00 97.19 113 SER A C 1
ATOM 877 O O . SER A 1 113 ? -8.089 -4.383 -0.978 1.00 97.19 113 SER A O 1
ATOM 879 N N . ASP A 1 114 ? -6.431 -5.926 -0.910 1.00 97.44 114 ASP A N 1
ATOM 880 C CA . ASP A 1 114 ? -5.916 -5.685 -2.262 1.00 97.44 114 ASP A CA 1
ATOM 881 C C . ASP A 1 114 ? -5.561 -4.202 -2.485 1.00 97.44 114 ASP A C 1
ATOM 883 O O . ASP A 1 114 ? -5.804 -3.620 -3.545 1.00 97.44 114 ASP A O 1
ATOM 887 N N . ILE A 1 115 ? -4.984 -3.574 -1.451 1.00 96.62 115 ILE A N 1
ATOM 888 C CA . ILE A 1 115 ? -4.478 -2.196 -1.518 1.00 96.62 115 ILE A CA 1
ATOM 889 C C . ILE A 1 115 ? -3.391 -2.099 -2.590 1.00 96.62 115 ILE A C 1
ATOM 891 O O . ILE A 1 115 ? -3.295 -1.085 -3.284 1.00 96.62 115 ILE A O 1
ATOM 895 N N . HIS A 1 116 ? -2.584 -3.160 -2.719 1.00 97.75 116 HIS A N 1
ATOM 896 C CA . HIS A 1 116 ? -1.487 -3.268 -3.670 1.00 97.75 116 HIS A CA 1
ATOM 897 C C . HIS A 1 116 ? -0.598 -2.022 -3.701 1.00 97.75 116 HIS A C 1
ATOM 899 O O . HIS A 1 116 ? -0.174 -1.561 -4.758 1.00 97.75 116 HIS A O 1
ATOM 905 N N . TYR A 1 117 ? -0.318 -1.449 -2.530 1.00 98.06 117 TYR A N 1
ATOM 906 C CA . TYR A 1 117 ? 0.390 -0.187 -2.409 1.00 98.06 117 TYR A CA 1
ATOM 907 C C . TYR A 1 117 ? 1.674 -0.188 -3.249 1.00 98.06 117 TYR A C 1
ATOM 909 O O . TYR A 1 117 ? 2.515 -1.087 -3.137 1.00 98.06 117 TYR A O 1
ATOM 917 N N . GLN A 1 118 ? 1.804 0.846 -4.081 1.00 97.69 118 GLN A N 1
ATOM 918 C CA . GLN A 1 118 ? 2.966 1.103 -4.916 1.00 97.69 118 GLN A CA 1
ATOM 919 C C . GLN A 1 118 ? 3.520 2.481 -4.574 1.00 97.69 118 GLN A C 1
ATOM 921 O O . GLN A 1 118 ? 2.910 3.508 -4.880 1.00 97.69 118 GLN A O 1
ATOM 926 N N . SER A 1 119 ? 4.715 2.497 -3.993 1.00 97.88 119 SER A N 1
ATOM 927 C CA . SER A 1 119 ? 5.425 3.723 -3.670 1.00 97.88 119 SER A CA 1
ATOM 928 C C . SER A 1 119 ? 5.764 4.515 -4.938 1.00 97.88 119 SER A C 1
ATOM 930 O O . SER A 1 119 ? 6.314 3.951 -5.897 1.00 97.88 119 SER A O 1
ATOM 932 N N . PRO A 1 120 ? 5.578 5.847 -4.927 1.00 97.62 120 PRO A N 1
ATOM 933 C CA . PRO A 1 120 ? 6.095 6.729 -5.968 1.00 97.62 120 PRO A CA 1
ATOM 934 C C . PRO A 1 120 ? 7.614 6.632 -6.160 1.00 97.62 120 PRO A C 1
ATOM 936 O O . PRO A 1 120 ? 8.113 6.984 -7.222 1.00 97.62 120 PRO A O 1
ATOM 939 N N . LYS A 1 121 ? 8.369 6.148 -5.162 1.00 97.50 121 LYS A N 1
ATOM 940 C CA . LYS A 1 121 ? 9.828 5.958 -5.262 1.00 97.50 121 LYS A CA 1
ATOM 941 C C . LYS A 1 121 ? 10.220 4.780 -6.152 1.00 97.50 121 LYS A C 1
ATOM 943 O O . LYS A 1 121 ? 11.366 4.702 -6.584 1.00 97.50 121 LYS A O 1
ATOM 948 N N . MET A 1 122 ? 9.289 3.869 -6.419 1.00 97.62 122 MET A N 1
ATOM 949 C CA . MET A 1 122 ? 9.538 2.640 -7.173 1.00 97.62 122 MET A CA 1
ATOM 950 C C . MET A 1 122 ? 9.309 2.812 -8.677 1.00 97.62 122 MET A C 1
ATOM 952 O O . MET A 1 122 ? 9.377 1.845 -9.434 1.00 97.62 122 MET A O 1
ATOM 956 N N . THR A 1 123 ? 9.026 4.029 -9.137 1.00 96.94 123 THR A N 1
ATOM 957 C CA . THR A 1 123 ? 8.774 4.319 -10.546 1.00 96.94 123 THR A CA 1
ATOM 958 C C . THR A 1 123 ? 9.148 5.754 -10.900 1.00 96.94 123 THR A C 1
ATOM 960 O O . THR A 1 123 ? 9.038 6.668 -10.090 1.00 96.94 123 THR A O 1
ATOM 963 N N . ASP A 1 124 ? 9.554 5.969 -12.146 1.00 95.94 124 ASP A N 1
ATOM 964 C CA . ASP A 1 124 ? 9.725 7.298 -12.729 1.00 95.94 124 ASP A CA 1
ATOM 965 C C . ASP A 1 124 ? 8.432 7.857 -13.356 1.00 95.94 124 ASP A C 1
ATOM 967 O O . ASP A 1 124 ? 8.446 8.961 -13.902 1.00 95.94 124 ASP A O 1
ATOM 971 N N . PHE A 1 125 ? 7.319 7.113 -13.280 1.00 94.38 125 PHE A N 1
ATOM 972 C CA . PHE A 1 125 ? 5.974 7.385 -13.821 1.00 94.38 125 PHE A CA 1
ATOM 973 C C . PHE A 1 125 ? 5.863 7.553 -15.343 1.00 94.38 125 PHE A C 1
ATOM 975 O O . PHE A 1 125 ? 4.819 7.248 -15.921 1.00 94.38 125 PHE A O 1
ATOM 982 N N . VAL A 1 126 ? 6.904 8.053 -16.001 1.00 94.38 126 VAL A N 1
ATOM 983 C CA . VAL A 1 126 ? 6.927 8.394 -17.429 1.00 94.38 126 VAL A CA 1
ATOM 984 C C . VAL A 1 126 ? 7.773 7.429 -18.253 1.00 94.38 126 VAL A C 1
ATOM 986 O O . VAL A 1 126 ? 7.723 7.479 -19.483 1.00 94.38 126 VAL A O 1
ATOM 989 N N . GLY A 1 127 ? 8.550 6.565 -17.598 1.00 96.31 127 GLY A N 1
ATOM 990 C CA . GLY A 1 127 ? 9.412 5.591 -18.243 1.00 96.31 127 GLY A CA 1
ATOM 991 C C . GLY A 1 127 ? 8.619 4.575 -19.050 1.00 96.31 127 GLY A C 1
ATOM 992 O O . GLY A 1 127 ? 7.496 4.192 -18.705 1.00 96.31 127 GLY A O 1
ATOM 993 N N . GLU A 1 128 ? 9.220 4.115 -20.146 1.00 97.88 128 GLU A N 1
ATOM 994 C CA . GLU A 1 128 ? 8.632 3.098 -21.011 1.00 97.88 128 GLU A CA 1
ATOM 995 C C . GLU A 1 128 ? 8.326 1.813 -20.235 1.00 97.88 128 GLU A C 1
ATOM 997 O O . GLU A 1 128 ? 7.243 1.255 -20.410 1.00 97.88 128 GLU A O 1
ATOM 1002 N N . ALA A 1 129 ? 9.224 1.372 -19.347 1.00 97.50 129 ALA A N 1
ATOM 1003 C CA . ALA A 1 129 ? 9.024 0.141 -18.585 1.00 97.50 129 ALA A CA 1
ATOM 1004 C C . ALA A 1 129 ? 7.813 0.230 -17.650 1.00 97.50 129 ALA A C 1
ATOM 1006 O O . ALA A 1 129 ? 6.985 -0.680 -17.644 1.00 97.50 129 ALA A O 1
ATOM 1007 N N . PHE A 1 130 ? 7.662 1.339 -16.917 1.00 97.50 130 PHE A N 1
ATOM 1008 C CA . PHE A 1 130 ? 6.490 1.550 -16.068 1.00 97.50 130 PHE A CA 1
ATOM 1009 C C . PHE A 1 130 ? 5.211 1.680 -16.897 1.00 97.50 130 PHE A C 1
ATOM 1011 O O . PHE A 1 130 ? 4.207 1.040 -16.600 1.00 97.50 130 PHE A O 1
ATOM 1018 N N . CYS A 1 131 ? 5.245 2.451 -17.987 1.00 96.50 131 CYS A N 1
ATOM 1019 C CA . CYS A 1 131 ? 4.093 2.590 -18.876 1.00 96.50 131 CYS A CA 1
ATOM 1020 C C . CYS A 1 131 ? 3.651 1.242 -19.460 1.00 96.50 131 CYS A C 1
ATOM 1022 O O . CYS A 1 131 ? 2.454 1.009 -19.610 1.00 96.50 131 CYS A O 1
ATOM 1024 N N . GLN A 1 132 ? 4.589 0.361 -19.817 1.00 96.88 132 GLN A N 1
ATOM 1025 C CA . GLN A 1 132 ? 4.266 -0.991 -20.267 1.00 96.88 132 GLN A CA 1
ATOM 1026 C C . GLN A 1 132 ? 3.695 -1.836 -19.130 1.00 96.88 132 GLN A C 1
ATOM 1028 O O . GLN A 1 132 ? 2.675 -2.481 -19.342 1.00 96.88 132 GLN A O 1
ATOM 1033 N N . PHE A 1 133 ? 4.296 -1.791 -17.940 1.00 95.88 133 PHE A N 1
ATOM 1034 C CA . PHE A 1 133 ? 3.785 -2.491 -16.762 1.00 95.88 133 PHE A CA 1
ATOM 1035 C C . PHE A 1 133 ? 2.323 -2.127 -16.485 1.00 95.88 133 PHE A C 1
ATOM 1037 O O . PHE A 1 133 ? 1.479 -3.008 -16.511 1.00 95.88 133 PHE A O 1
ATOM 1044 N N . VAL A 1 134 ? 1.994 -0.836 -16.383 1.00 96.12 134 VAL A N 1
ATOM 1045 C CA . VAL A 1 134 ? 0.612 -0.366 -16.166 1.00 96.12 134 VAL A CA 1
ATOM 1046 C C . VAL A 1 134 ? -0.337 -0.782 -17.296 1.00 96.12 134 VAL A C 1
ATOM 1048 O O . VAL A 1 134 ? -1.497 -1.088 -17.049 1.00 96.12 134 VAL A O 1
ATOM 1051 N N . ARG A 1 135 ? 0.124 -0.789 -18.555 1.00 95.38 135 ARG A N 1
ATOM 1052 C CA . ARG A 1 135 ? -0.711 -1.180 -19.709 1.00 95.38 135 ARG A CA 1
ATOM 1053 C C . ARG A 1 135 ? -1.053 -2.666 -19.737 1.00 95.38 135 ARG A C 1
ATOM 1055 O O . ARG A 1 135 ? -2.083 -3.016 -20.307 1.00 95.38 135 ARG A O 1
ATOM 1062 N N . TRP A 1 136 ? -0.159 -3.507 -19.229 1.00 93.81 136 TRP A N 1
ATOM 1063 C CA . TRP A 1 136 ? -0.293 -4.964 -19.247 1.00 93.81 136 TRP A CA 1
ATOM 1064 C C . TRP A 1 136 ? -0.712 -5.551 -17.901 1.00 93.81 136 TRP A C 1
ATOM 1066 O O . TRP A 1 136 ? -0.923 -6.758 -17.815 1.00 93.81 136 TRP A O 1
ATOM 1076 N N . ASP A 1 137 ? -0.831 -4.709 -16.881 1.00 92.88 137 ASP A N 1
ATOM 1077 C CA . ASP A 1 137 ? -1.393 -5.070 -15.591 1.00 92.88 137 ASP A CA 1
ATOM 1078 C C . ASP A 1 137 ? -2.888 -5.414 -15.715 1.00 92.88 137 ASP A C 1
ATOM 1080 O O . ASP A 1 137 ? -3.559 -5.074 -16.695 1.00 92.88 137 ASP A O 1
ATOM 1084 N N . ASP A 1 138 ? -3.431 -6.084 -14.706 1.00 89.69 138 ASP A N 1
ATOM 1085 C CA . ASP A 1 138 ? -4.817 -6.570 -14.648 1.00 89.69 138 ASP A CA 1
ATOM 1086 C C . ASP A 1 138 ? -5.866 -5.469 -14.376 1.00 89.69 138 ASP A C 1
ATOM 1088 O O . ASP A 1 138 ? -7.010 -5.752 -14.016 1.00 89.69 138 ASP A O 1
ATOM 1092 N N . GLY A 1 139 ? -5.506 -4.208 -14.627 1.00 91.69 139 GLY A N 1
ATOM 1093 C CA . GLY A 1 139 ? -6.401 -3.058 -14.559 1.00 91.69 139 GLY A CA 1
ATOM 1094 C C . GLY A 1 139 ? -6.289 -2.234 -13.280 1.00 91.69 139 GLY A C 1
ATOM 1095 O O . GLY A 1 139 ? -7.120 -1.337 -13.091 1.00 91.69 139 GLY A O 1
ATOM 1096 N N . LYS A 1 140 ? -5.282 -2.467 -12.423 1.00 93.56 140 LYS A N 1
ATOM 1097 C CA . LYS A 1 140 ? -5.046 -1.591 -11.269 1.00 93.56 140 LYS A CA 1
ATOM 1098 C C . LYS A 1 140 ? -4.670 -0.192 -11.742 1.00 93.56 140 LYS A C 1
ATOM 1100 O O . LYS A 1 140 ? -3.955 0.028 -12.722 1.00 93.56 140 LYS A O 1
ATOM 1105 N N . VAL A 1 141 ? -5.115 0.798 -10.983 1.00 93.69 141 VAL A N 1
ATOM 1106 C CA . VAL A 1 141 ? -4.798 2.212 -11.213 1.00 93.69 141 VAL A CA 1
ATOM 1107 C C . VAL A 1 141 ? -3.452 2.579 -10.582 1.00 93.69 141 VAL A C 1
ATOM 1109 O O . VAL A 1 141 ? -3.355 3.559 -9.848 1.00 93.69 141 VAL A O 1
ATOM 1112 N N . ILE A 1 142 ? -2.404 1.802 -10.893 1.00 95.62 142 ILE A N 1
ATOM 1113 C CA . ILE A 1 142 ? -1.060 1.876 -10.283 1.00 95.62 142 ILE A CA 1
ATOM 1114 C C . ILE A 1 142 ? -0.522 3.308 -10.136 1.00 95.62 142 ILE A C 1
ATOM 1116 O O . ILE A 1 142 ? -0.049 3.640 -9.050 1.00 95.62 142 ILE A O 1
ATOM 1120 N N . PRO A 1 143 ? -0.627 4.201 -11.146 1.00 95.94 143 PRO A N 1
ATOM 1121 C CA . PRO A 1 143 ? -0.120 5.570 -11.020 1.00 95.94 143 PRO A CA 1
ATOM 1122 C C . PRO A 1 143 ? -0.763 6.401 -9.898 1.00 95.94 143 PRO A C 1
ATOM 1124 O O . PRO A 1 143 ? -0.234 7.454 -9.557 1.00 95.94 143 PRO A O 1
ATOM 1127 N N . TYR A 1 144 ? -1.900 5.959 -9.359 1.00 96.88 144 TYR A N 1
ATOM 1128 C CA . TYR A 1 144 ? -2.680 6.659 -8.342 1.00 96.88 144 TYR A CA 1
ATOM 1129 C C . TYR A 1 144 ? -2.774 5.901 -7.014 1.00 96.88 144 TYR A C 1
ATOM 1131 O O . TYR A 1 144 ? -3.429 6.404 -6.104 1.00 96.88 144 TYR A O 1
ATOM 1139 N N . LEU A 1 145 ? -2.149 4.724 -6.873 1.00 97.12 145 LEU A N 1
ATOM 1140 C CA . LEU A 1 145 ? -2.313 3.888 -5.675 1.00 97.12 145 LEU A CA 1
ATOM 1141 C C . LEU A 1 145 ? -1.855 4.591 -4.396 1.00 97.12 145 LEU A C 1
ATOM 1143 O O . LEU A 1 145 ? -2.543 4.484 -3.388 1.00 97.12 145 LEU A O 1
ATOM 1147 N N . ASP A 1 146 ? -0.777 5.375 -4.443 1.00 98.25 146 ASP A N 1
ATOM 1148 C CA . ASP A 1 146 ? -0.336 6.188 -3.301 1.00 98.25 146 ASP A CA 1
ATOM 1149 C C . ASP A 1 146 ? -1.415 7.189 -2.853 1.00 98.25 146 ASP A C 1
ATOM 1151 O O . ASP A 1 146 ? -1.808 7.219 -1.691 1.00 98.25 146 ASP A O 1
ATOM 1155 N N . THR A 1 147 ? -1.987 7.936 -3.802 1.00 98.38 147 THR A N 1
ATOM 1156 C CA . THR A 1 147 ? -3.047 8.918 -3.527 1.00 98.38 147 THR A CA 1
ATOM 1157 C C . THR A 1 147 ? -4.345 8.265 -3.054 1.00 98.38 147 THR A C 1
ATOM 1159 O O . THR A 1 147 ? -5.008 8.786 -2.162 1.00 98.38 147 THR A O 1
ATOM 1162 N N . ILE A 1 148 ? -4.727 7.132 -3.649 1.00 98.44 148 ILE A N 1
ATOM 1163 C CA . ILE A 1 148 ? -5.923 6.380 -3.250 1.00 98.44 148 ILE A CA 1
ATOM 1164 C C . ILE A 1 148 ? -5.745 5.817 -1.841 1.00 98.44 148 ILE A C 1
ATOM 1166 O O . ILE A 1 148 ? -6.671 5.898 -1.039 1.00 98.44 148 ILE A O 1
ATOM 1170 N N . THR A 1 149 ? -4.556 5.296 -1.533 1.00 98.44 149 THR A N 1
ATOM 1171 C CA . THR A 1 149 ? -4.222 4.785 -0.201 1.00 98.44 149 THR A CA 1
ATOM 1172 C C . THR A 1 149 ? -4.291 5.902 0.832 1.00 98.44 149 THR A C 1
ATOM 1174 O O . THR A 1 149 ? -4.938 5.724 1.858 1.00 98.44 149 THR A O 1
ATOM 1177 N N . ASP A 1 150 ? -3.707 7.070 0.554 1.00 98.62 150 ASP A N 1
ATOM 1178 C CA . ASP A 1 150 ? -3.774 8.214 1.471 1.00 98.62 150 ASP A CA 1
ATOM 1179 C C . ASP A 1 150 ? -5.216 8.654 1.737 1.00 98.62 150 ASP A C 1
ATOM 1181 O O . ASP A 1 150 ? -5.603 8.792 2.895 1.00 98.62 150 ASP A O 1
ATOM 1185 N N . ALA A 1 151 ? -6.032 8.794 0.690 1.00 98.69 151 ALA A N 1
ATOM 1186 C CA . ALA A 1 151 ? -7.438 9.170 0.838 1.00 98.69 151 ALA A CA 1
ATOM 1187 C C . ALA A 1 151 ? -8.243 8.124 1.630 1.00 98.69 151 ALA A C 1
ATOM 1189 O O . ALA A 1 151 ? -9.068 8.476 2.470 1.00 98.69 151 ALA A O 1
ATOM 1190 N N . PHE A 1 152 ? -7.993 6.835 1.384 1.00 98.62 152 PHE A N 1
ATOM 1191 C CA . PHE A 1 152 ? -8.634 5.747 2.117 1.00 98.62 152 PHE A CA 1
ATOM 1192 C C . PHE A 1 152 ? -8.267 5.765 3.605 1.00 98.62 152 PHE A C 1
ATOM 1194 O O . PHE A 1 152 ? -9.146 5.647 4.458 1.00 98.62 152 PHE A O 1
ATOM 1201 N N . LEU A 1 153 ? -6.981 5.921 3.924 1.00 98.25 153 LEU A N 1
ATOM 1202 C CA . LEU A 1 153 ? -6.502 5.932 5.305 1.00 98.25 153 LEU A CA 1
ATOM 1203 C C . LEU A 1 153 ? -6.939 7.192 6.060 1.00 98.25 153 LEU A C 1
ATOM 1205 O O . LEU A 1 153 ? -7.247 7.102 7.247 1.00 98.25 153 LEU A O 1
ATOM 1209 N N . GLU A 1 154 ? -7.019 8.338 5.381 1.00 98.50 154 GLU A N 1
ATOM 1210 C CA . GLU A 1 154 ? -7.609 9.566 5.926 1.00 98.50 154 GLU A CA 1
ATOM 1211 C C . GLU A 1 154 ? -9.086 9.348 6.274 1.00 98.50 154 GLU A C 1
ATOM 1213 O O . GLU A 1 154 ? -9.480 9.551 7.421 1.00 98.50 154 GLU A O 1
ATOM 1218 N N . GLU A 1 155 ? -9.889 8.827 5.339 1.00 98.50 155 GLU A N 1
ATOM 1219 C CA . GLU A 1 155 ? -11.305 8.537 5.590 1.00 98.50 155 GLU A CA 1
ATOM 1220 C C . GLU A 1 155 ? -11.493 7.504 6.720 1.00 98.50 155 GLU A C 1
ATOM 1222 O O . GLU A 1 155 ? -12.397 7.639 7.551 1.00 98.50 155 GLU A O 1
ATOM 1227 N N . ALA A 1 156 ? -10.644 6.475 6.783 1.00 97.88 156 ALA A N 1
ATOM 1228 C CA . ALA A 1 156 ? -10.687 5.485 7.854 1.00 97.88 156 ALA A CA 1
ATOM 1229 C C . ALA A 1 156 ? -10.374 6.112 9.222 1.00 97.88 156 ALA A C 1
ATOM 1231 O O . ALA A 1 156 ? -11.086 5.845 10.191 1.00 97.88 156 ALA A O 1
ATOM 1232 N N . ALA A 1 157 ? -9.357 6.975 9.297 1.00 97.44 157 ALA A N 1
ATOM 1233 C CA . ALA A 1 157 ? -9.002 7.686 10.521 1.00 97.44 157 ALA A CA 1
ATOM 1234 C C . ALA A 1 157 ? -10.113 8.648 10.973 1.00 97.44 157 ALA A C 1
ATOM 1236 O O . ALA A 1 157 ? -10.432 8.698 12.161 1.00 97.44 157 ALA A O 1
ATOM 1237 N N . GLU A 1 158 ? -10.754 9.362 10.045 1.00 98.31 158 GLU A N 1
ATOM 1238 C CA . GLU A 1 158 ? -11.868 10.272 10.346 1.00 98.31 158 GLU A CA 1
ATOM 1239 C C . GLU A 1 158 ? -13.093 9.550 10.915 1.00 98.31 158 GLU A C 1
ATOM 1241 O O . GLU A 1 158 ? -13.771 10.074 11.800 1.00 98.31 158 GLU A O 1
ATOM 1246 N N . LYS A 1 159 ? -13.392 8.346 10.416 1.00 98.12 159 LYS A N 1
ATOM 1247 C CA . LYS A 1 159 ? -14.553 7.564 10.865 1.00 98.12 159 LYS A CA 1
ATOM 1248 C C . LYS A 1 159 ? -14.373 6.911 12.233 1.00 98.12 159 LYS A C 1
ATOM 1250 O O . LYS A 1 159 ? -15.379 6.479 12.787 1.00 98.12 159 LYS A O 1
ATOM 1255 N N . GLN A 1 160 ? -13.143 6.831 12.749 1.00 97.88 160 GLN A N 1
ATOM 1256 C CA . GLN A 1 160 ? -12.818 6.237 14.053 1.00 97.88 160 GLN A CA 1
ATOM 1257 C C . GLN A 1 160 ? -13.481 4.856 14.272 1.00 97.88 160 GLN A C 1
ATOM 1259 O O . GLN A 1 160 ? -14.271 4.701 15.205 1.00 97.88 160 GLN A O 1
ATOM 1264 N N . PRO A 1 161 ? -13.229 3.852 13.405 1.00 97.94 161 PRO A N 1
ATOM 1265 C CA . PRO A 1 161 ? -13.710 2.499 13.657 1.00 97.94 161 PRO A CA 1
ATOM 1266 C C . PRO A 1 161 ? -13.013 1.883 14.874 1.00 97.94 161 PRO A C 1
ATOM 1268 O O . PRO A 1 161 ? -11.877 2.233 15.196 1.00 97.94 161 PRO A O 1
ATOM 1271 N N . ASP A 1 162 ? -13.655 0.887 15.482 1.00 97.38 162 ASP A N 1
ATOM 1272 C CA . ASP A 1 162 ? -13.062 0.076 16.550 1.00 97.38 162 ASP A CA 1
ATOM 1273 C C . ASP A 1 162 ? -11.811 -0.675 16.072 1.00 97.38 162 ASP A C 1
ATOM 1275 O O . ASP A 1 162 ? -10.919 -0.967 16.866 1.00 97.38 162 ASP A O 1
ATOM 1279 N N . ALA A 1 163 ? -11.735 -0.984 14.772 1.00 95.88 163 ALA A N 1
ATOM 1280 C CA . ALA A 1 163 ? -10.503 -1.381 14.096 1.00 95.88 163 ALA A CA 1
ATOM 1281 C C . ALA A 1 163 ? -10.591 -1.185 12.572 1.00 95.88 163 ALA A C 1
ATOM 1283 O O . ALA A 1 163 ? -11.657 -1.329 11.959 1.00 95.88 163 ALA A O 1
ATOM 1284 N N . LEU A 1 164 ? -9.434 -0.937 11.959 1.00 97.25 164 LEU A N 1
ATOM 1285 C CA . LEU A 1 164 ? -9.184 -1.076 10.527 1.00 97.25 164 LEU A CA 1
ATOM 1286 C C . LEU A 1 164 ? -8.521 -2.434 10.258 1.00 97.25 164 LEU A C 1
ATOM 1288 O O . LEU A 1 164 ? -7.472 -2.736 10.823 1.00 97.25 164 LEU A O 1
ATOM 1292 N N . ILE A 1 165 ? -9.107 -3.241 9.376 1.00 96.69 165 ILE A N 1
ATOM 1293 C CA . ILE A 1 165 ? -8.618 -4.580 9.029 1.00 96.69 165 ILE A CA 1
ATOM 1294 C C . ILE A 1 165 ? -8.198 -4.607 7.558 1.00 96.69 165 ILE A C 1
ATOM 1296 O O . ILE A 1 165 ? -9.026 -4.350 6.684 1.00 96.69 165 ILE A O 1
ATOM 1300 N N . LEU A 1 166 ? -6.940 -4.964 7.282 1.00 97.06 166 LEU A N 1
ATOM 1301 C CA . LEU A 1 166 ? -6.427 -5.205 5.930 1.00 97.06 166 LEU A CA 1
ATOM 1302 C C . LEU A 1 166 ? -6.182 -6.703 5.712 1.00 97.06 166 LEU A C 1
ATOM 1304 O O . LEU A 1 166 ? -5.306 -7.294 6.347 1.00 97.06 166 LEU A O 1
ATOM 1308 N N . SER A 1 167 ? -6.967 -7.326 4.832 1.00 96.19 167 SER A N 1
ATOM 1309 C CA . SER A 1 167 ? -7.041 -8.790 4.704 1.00 96.19 167 SER A CA 1
ATOM 1310 C C . SER A 1 167 ? -6.115 -9.424 3.660 1.00 96.19 167 SER A C 1
ATOM 1312 O O . SER A 1 167 ? -6.352 -10.566 3.272 1.00 96.19 167 SER A O 1
ATOM 1314 N N . GLY A 1 168 ? -5.066 -8.729 3.224 1.00 95.50 168 GLY A N 1
ATOM 1315 C CA . GLY A 1 168 ? -4.080 -9.259 2.281 1.00 95.50 168 GLY A CA 1
ATOM 1316 C C . GLY A 1 168 ? -3.826 -8.354 1.084 1.00 95.50 168 GLY A C 1
ATOM 1317 O O . GLY A 1 168 ? -4.491 -7.331 0.907 1.00 95.50 168 GLY A O 1
ATOM 1318 N N . ASP A 1 169 ? -2.825 -8.751 0.297 1.00 97.50 169 ASP A N 1
ATOM 1319 C CA . ASP A 1 169 ? -2.331 -8.070 -0.902 1.00 97.50 169 ASP A CA 1
ATOM 1320 C C . ASP A 1 169 ? -2.113 -6.574 -0.647 1.00 97.50 169 ASP A C 1
ATOM 1322 O O . ASP A 1 169 ? -2.680 -5.674 -1.273 1.00 97.50 169 ASP A O 1
ATOM 1326 N N . LEU A 1 170 ? -1.284 -6.325 0.367 1.00 97.19 170 LEU A N 1
ATOM 1327 C CA . LEU A 1 170 ? -1.002 -4.998 0.899 1.00 97.19 170 LEU A CA 1
ATOM 1328 C C . LEU A 1 170 ? -0.142 -4.181 -0.066 1.00 97.19 170 LEU A C 1
ATOM 1330 O O . LEU A 1 170 ? -0.340 -2.976 -0.198 1.00 97.19 170 LEU A O 1
ATOM 1334 N N . THR A 1 171 ? 0.803 -4.831 -0.741 1.00 97.38 171 THR A N 1
ATOM 1335 C CA . THR A 1 171 ? 1.787 -4.227 -1.650 1.00 97.38 171 THR A CA 1
ATOM 1336 C C . THR A 1 171 ? 1.644 -4.748 -3.075 1.00 97.38 171 THR A C 1
ATOM 1338 O O . THR A 1 171 ? 1.042 -5.795 -3.312 1.00 97.38 171 THR A O 1
ATOM 1341 N N . GLN A 1 172 ? 2.182 -4.012 -4.052 1.00 97.00 172 GLN A N 1
ATOM 1342 C CA . GLN A 1 172 ? 2.071 -4.406 -5.459 1.00 97.00 172 GLN A CA 1
ATOM 1343 C C . GLN A 1 172 ? 2.705 -5.782 -5.722 1.00 97.00 172 GLN A C 1
ATOM 1345 O O . GLN A 1 172 ? 2.041 -6.664 -6.261 1.00 97.00 172 GLN A O 1
ATOM 1350 N N . ASN A 1 173 ? 3.979 -5.976 -5.364 1.00 97.06 173 ASN A N 1
ATOM 1351 C CA . ASN A 1 173 ? 4.705 -7.237 -5.550 1.00 97.06 173 ASN A CA 1
ATOM 1352 C C . ASN A 1 173 ? 5.748 -7.456 -4.437 1.00 97.06 173 ASN A C 1
ATOM 1354 O O . ASN A 1 173 ? 6.858 -7.923 -4.710 1.00 97.06 173 ASN A O 1
ATOM 1358 N N . GLY A 1 174 ? 5.418 -7.103 -3.192 1.00 96.81 174 GLY A N 1
ATOM 1359 C CA . GLY A 1 174 ? 6.214 -7.466 -2.018 1.00 96.81 174 GLY A CA 1
ATOM 1360 C C . GLY A 1 174 ? 7.521 -6.694 -1.871 1.00 96.81 174 GLY A C 1
ATOM 1361 O O . GLY A 1 174 ? 8.432 -7.154 -1.178 1.00 96.81 174 GLY A O 1
ATOM 1362 N N . GLU A 1 175 ? 7.649 -5.547 -2.540 1.00 97.81 175 GLU A N 1
ATOM 1363 C CA . GLU A 1 175 ? 8.821 -4.687 -2.428 1.00 97.81 175 GLU A CA 1
ATOM 1364 C C . GLU A 1 175 ? 9.003 -4.181 -0.992 1.00 97.81 175 GLU A C 1
ATOM 1366 O O . GLU A 1 175 ? 8.072 -3.646 -0.388 1.00 97.81 175 GLU A O 1
ATOM 1371 N N . LEU A 1 176 ? 10.232 -4.254 -0.474 1.00 95.88 176 LEU A N 1
ATOM 1372 C CA . LEU A 1 176 ? 10.575 -3.753 0.862 1.00 95.88 176 LEU A CA 1
ATOM 1373 C C . LEU A 1 176 ? 10.154 -2.285 1.049 1.00 95.88 176 LEU A C 1
ATOM 1375 O O . LEU A 1 176 ? 9.537 -1.943 2.050 1.00 95.88 176 LEU A O 1
ATOM 1379 N N . VAL A 1 177 ? 10.411 -1.436 0.050 1.00 96.62 177 VAL A N 1
ATOM 1380 C CA . VAL A 1 177 ? 10.045 -0.008 0.085 1.00 96.62 177 VAL A CA 1
ATOM 1381 C C . VAL A 1 177 ? 8.530 0.193 0.185 1.00 96.62 177 VAL A C 1
ATOM 1383 O O . VAL A 1 177 ? 8.075 1.081 0.903 1.00 96.62 177 VAL A O 1
ATOM 1386 N N . ASN A 1 178 ? 7.742 -0.630 -0.515 1.00 97.25 178 ASN A N 1
ATOM 1387 C CA . ASN A 1 178 ? 6.282 -0.548 -0.467 1.00 97.25 178 ASN A CA 1
ATOM 1388 C C . ASN A 1 178 ? 5.775 -0.912 0.933 1.00 97.25 178 ASN A C 1
ATOM 1390 O O . ASN A 1 178 ? 4.923 -0.218 1.484 1.00 97.25 178 ASN A O 1
ATOM 1394 N N . HIS A 1 179 ? 6.354 -1.950 1.536 1.00 95.81 179 HIS A N 1
ATOM 1395 C CA . HIS A 1 179 ? 6.039 -2.353 2.902 1.00 95.81 179 HIS A CA 1
ATOM 1396 C C . HIS A 1 179 ? 6.406 -1.291 3.940 1.00 95.81 179 HIS A C 1
ATOM 1398 O O . HIS A 1 179 ? 5.583 -0.975 4.796 1.00 95.81 179 HIS A O 1
ATO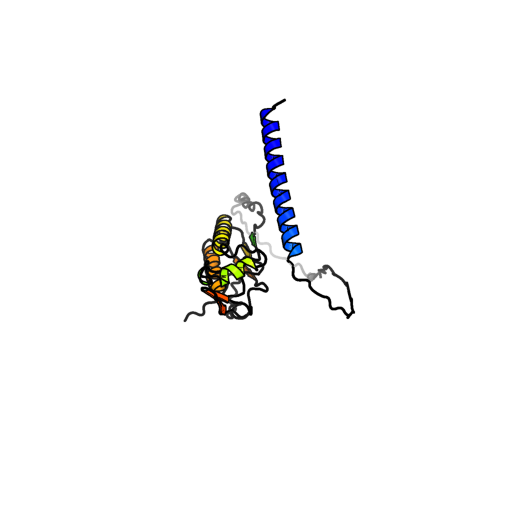M 1404 N N . GLU A 1 180 ? 7.608 -0.717 3.859 1.00 94.44 180 GLU A N 1
ATOM 1405 C CA . GLU A 1 180 ? 8.076 0.319 4.791 1.00 94.44 180 GLU A CA 1
ATOM 1406 C C . GLU A 1 180 ? 7.200 1.579 4.744 1.00 94.44 180 GLU A C 1
ATOM 1408 O O . GLU A 1 180 ? 6.814 2.112 5.786 1.00 94.44 180 GLU A O 1
ATOM 1413 N N . GLU A 1 181 ? 6.848 2.053 3.546 1.00 95.69 181 GLU A N 1
ATOM 1414 C CA . GLU A 1 181 ? 6.009 3.246 3.405 1.00 95.69 181 GLU A CA 1
ATOM 1415 C C . GLU A 1 181 ? 4.556 3.004 3.810 1.00 95.69 181 GLU A C 1
ATOM 1417 O O . GLU A 1 181 ? 3.963 3.862 4.470 1.00 95.69 181 GLU A O 1
ATOM 1422 N N . LEU A 1 182 ? 3.980 1.847 3.466 1.00 96.31 182 LEU A N 1
ATOM 1423 C CA . LEU A 1 182 ? 2.631 1.508 3.911 1.00 96.31 182 LEU A CA 1
ATOM 1424 C C . LEU A 1 182 ? 2.580 1.361 5.438 1.00 96.31 182 LEU A C 1
ATOM 1426 O O . LEU A 1 182 ? 1.664 1.897 6.059 1.00 96.31 182 LEU A O 1
ATOM 1430 N N . ALA A 1 183 ? 3.583 0.728 6.059 1.00 93.94 183 ALA A N 1
ATOM 1431 C CA . ALA A 1 183 ? 3.695 0.650 7.519 1.00 93.94 183 ALA A CA 1
ATOM 1432 C C . ALA A 1 183 ? 3.725 2.045 8.160 1.00 93.94 183 ALA A C 1
ATOM 1434 O O . ALA A 1 183 ? 3.029 2.299 9.143 1.00 93.94 183 ALA A O 1
ATOM 1435 N N . GLU A 1 184 ? 4.490 2.983 7.592 1.00 93.06 184 GLU A N 1
ATOM 1436 C CA . GLU A 1 184 ? 4.529 4.361 8.084 1.00 93.06 184 GLU A CA 1
ATOM 1437 C C . GLU A 1 184 ? 3.168 5.062 7.970 1.00 93.06 184 GLU A C 1
ATOM 1439 O O . GLU A 1 184 ? 2.775 5.780 8.894 1.00 93.06 184 GLU A O 1
ATOM 1444 N N . LYS A 1 185 ? 2.439 4.869 6.865 1.00 95.69 185 LYS A N 1
ATOM 1445 C CA . LYS A 1 185 ? 1.093 5.437 6.689 1.00 95.69 185 LYS A CA 1
ATOM 1446 C C . LYS A 1 185 ? 0.100 4.845 7.693 1.00 95.69 185 LYS A C 1
ATOM 1448 O O . LYS A 1 185 ? -0.633 5.600 8.325 1.00 95.69 185 LYS A O 1
ATOM 1453 N N . LEU A 1 186 ? 0.124 3.529 7.909 1.00 95.25 186 LEU A N 1
ATOM 1454 C CA . LEU A 1 186 ? -0.736 2.855 8.888 1.00 95.25 186 LEU A CA 1
ATOM 1455 C C . LEU A 1 186 ? -0.417 3.269 10.327 1.00 95.25 186 LEU A C 1
ATOM 1457 O O . LEU A 1 186 ? -1.336 3.504 11.107 1.00 95.25 186 LEU A O 1
ATOM 1461 N N . ARG A 1 187 ? 0.860 3.481 10.664 1.00 91.31 187 ARG A N 1
ATOM 1462 C CA . ARG A 1 187 ? 1.251 4.006 11.981 1.00 91.31 187 ARG A CA 1
ATOM 1463 C C . ARG A 1 187 ? 0.620 5.370 12.269 1.00 91.31 187 ARG A C 1
ATOM 1465 O O . ARG A 1 187 ? 0.229 5.629 13.399 1.00 91.31 187 ARG A O 1
ATOM 1472 N N . LYS A 1 188 ? 0.455 6.231 11.258 1.00 93.31 188 LYS A N 1
ATOM 1473 C CA . LYS A 1 188 ? -0.242 7.523 11.421 1.00 93.31 188 LYS A CA 1
ATOM 1474 C C . LYS A 1 188 ? -1.736 7.352 11.705 1.00 93.31 188 LYS A C 1
ATOM 1476 O O . LYS A 1 188 ? -2.327 8.219 12.342 1.00 93.31 188 LYS A O 1
ATOM 1481 N N . VAL A 1 189 ? -2.358 6.275 11.227 1.00 94.88 189 VAL A N 1
ATOM 1482 C CA . VAL A 1 189 ? -3.755 5.932 11.545 1.00 94.88 189 VAL A CA 1
ATOM 1483 C C . VAL A 1 189 ? -3.858 5.444 12.994 1.00 94.88 189 VAL A C 1
ATOM 1485 O O . VAL A 1 189 ? -4.720 5.909 13.738 1.00 94.88 189 VAL A O 1
ATOM 1488 N N . GLU A 1 190 ? -2.917 4.613 13.442 1.00 92.44 190 GLU A N 1
ATOM 1489 C CA . GLU A 1 190 ? -2.844 4.166 14.842 1.00 92.44 190 GLU A CA 1
ATOM 1490 C C . GLU A 1 190 ? -2.557 5.302 15.826 1.00 92.44 190 GLU A C 1
ATOM 1492 O O . GLU A 1 190 ? -3.176 5.383 16.886 1.00 92.44 190 GLU A O 1
ATOM 1497 N N . GLU A 1 191 ? -1.662 6.226 15.470 1.00 92.69 191 GLU A N 1
ATOM 1498 C CA . GLU A 1 191 ? -1.373 7.434 16.255 1.00 92.69 191 GLU A CA 1
ATOM 1499 C C . GLU A 1 191 ? -2.617 8.329 16.433 1.00 92.69 191 GLU A C 1
ATOM 1501 O O . GLU A 1 191 ? -2.679 9.110 17.384 1.00 92.69 191 GLU A O 1
ATOM 1506 N N . GLN A 1 192 ? -3.625 8.191 15.562 1.00 95.31 192 GLN A N 1
ATOM 1507 C CA . GLN A 1 192 ? -4.932 8.854 15.660 1.00 95.31 192 GLN A CA 1
ATOM 1508 C C . GLN A 1 192 ? -5.977 8.046 16.450 1.00 95.31 192 GLN A C 1
ATOM 1510 O O . GLN A 1 192 ? -7.139 8.445 16.510 1.00 95.31 192 GLN A O 1
ATOM 1515 N N . GLY A 1 193 ? -5.575 6.939 17.076 1.00 94.12 193 GLY A N 1
ATOM 1516 C CA . GLY A 1 193 ? -6.411 6.149 17.979 1.00 94.12 193 GLY A CA 1
ATOM 1517 C C . GLY A 1 193 ? -7.165 4.991 17.329 1.00 94.12 193 GLY A C 1
ATOM 1518 O O . GLY A 1 193 ? -7.911 4.322 18.036 1.00 94.12 193 GLY A O 1
ATOM 1519 N N . VAL A 1 194 ? -6.967 4.725 16.034 1.00 95.75 194 VAL A N 1
ATOM 1520 C CA . VAL A 1 194 ? -7.625 3.613 15.327 1.00 95.75 194 VAL A CA 1
ATOM 1521 C C . VAL A 1 194 ? -6.725 2.373 15.335 1.00 95.75 194 VAL A C 1
ATOM 1523 O O . VAL A 1 194 ? -5.666 2.407 14.708 1.00 95.75 194 VAL A O 1
ATOM 1526 N N . PRO A 1 195 ? -7.113 1.260 15.985 1.00 94.12 195 PRO A N 1
ATOM 1527 C CA . PRO A 1 195 ? -6.352 0.013 15.922 1.00 94.12 195 PRO A CA 1
ATOM 1528 C C . PRO A 1 195 ? -6.273 -0.531 14.491 1.00 94.12 195 PRO A C 1
ATOM 1530 O O . PRO A 1 195 ? -7.291 -0.601 13.800 1.00 94.12 195 PRO A O 1
ATOM 1533 N N . VAL A 1 196 ? -5.086 -0.962 14.053 1.00 93.88 196 VAL A N 1
ATOM 1534 C CA . VAL A 1 196 ? -4.874 -1.532 12.713 1.00 93.88 196 VAL A CA 1
ATOM 1535 C C . VAL A 1 196 ? -4.480 -3.006 12.816 1.00 93.88 196 VAL A C 1
ATOM 1537 O O . VAL A 1 196 ? -3.556 -3.375 13.536 1.00 93.88 196 VAL A O 1
ATOM 1540 N N . LEU A 1 197 ? -5.169 -3.859 12.060 1.00 92.75 197 LEU A N 1
ATOM 1541 C CA . LEU A 1 197 ? -4.918 -5.296 11.969 1.00 92.75 197 LEU A CA 1
ATOM 1542 C C . LEU A 1 197 ? -4.609 -5.660 10.518 1.00 92.75 197 LEU A C 1
ATOM 1544 O O . LEU A 1 197 ? -5.379 -5.323 9.621 1.00 92.75 197 LEU A O 1
ATOM 1548 N N . VAL A 1 198 ? -3.503 -6.364 10.278 1.00 92.94 198 VAL A N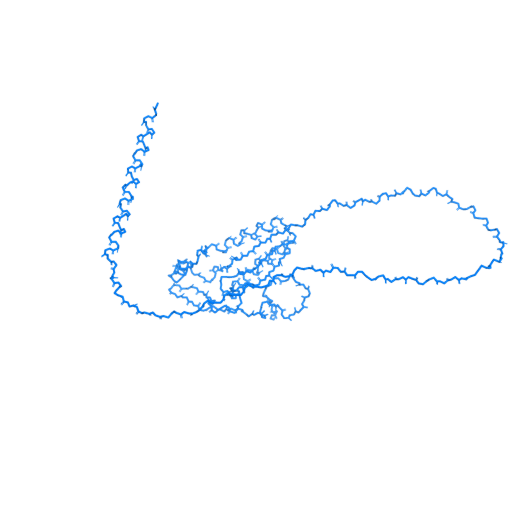 1
ATOM 1549 C CA . VAL A 1 198 ? -3.068 -6.731 8.923 1.00 92.94 198 VAL A CA 1
ATOM 1550 C C . VAL A 1 198 ? -2.684 -8.203 8.834 1.00 92.94 198 VAL A C 1
ATOM 1552 O O . VAL A 1 198 ? -2.114 -8.766 9.769 1.00 92.94 198 VAL A O 1
ATOM 1555 N N . ILE A 1 199 ? -2.960 -8.813 7.686 1.00 92.88 199 ILE A N 1
ATOM 1556 C CA . ILE A 1 199 ? -2.425 -10.119 7.285 1.00 92.88 199 ILE A CA 1
ATOM 1557 C C . ILE A 1 199 ? -1.828 -10.011 5.873 1.00 92.88 199 ILE A C 1
ATOM 1559 O O . ILE A 1 199 ? -2.277 -9.163 5.101 1.00 92.88 199 ILE A O 1
ATOM 1563 N N . PRO A 1 200 ? -0.818 -10.828 5.522 1.00 95.00 200 PRO A N 1
ATOM 1564 C CA . PRO A 1 200 ? -0.258 -10.829 4.175 1.00 95.00 200 PRO A CA 1
ATOM 1565 C C . PRO A 1 200 ? -1.190 -11.537 3.190 1.00 95.00 200 PRO A C 1
ATOM 1567 O O . PRO A 1 200 ? -1.865 -12.506 3.549 1.00 95.00 200 PRO A O 1
ATOM 1570 N N . GLY A 1 201 ? -1.154 -11.108 1.932 1.00 96.25 201 GLY A N 1
ATOM 1571 C CA . GLY A 1 201 ? -1.641 -11.879 0.792 1.00 96.25 201 GLY A CA 1
ATOM 1572 C C . GLY A 1 201 ? -0.511 -12.576 0.034 1.00 96.25 201 GLY A C 1
ATOM 1573 O O . GLY A 1 201 ? 0.624 -12.692 0.509 1.00 96.25 201 GLY A O 1
ATOM 1574 N N . ASN A 1 202 ? -0.819 -13.071 -1.163 1.00 97.00 202 ASN A N 1
ATOM 1575 C CA . ASN A 1 202 ? 0.153 -13.772 -2.003 1.00 97.00 202 ASN A CA 1
ATOM 1576 C C . ASN A 1 202 ? 1.155 -12.828 -2.680 1.00 97.00 202 ASN A C 1
ATOM 1578 O O . ASN A 1 202 ? 2.212 -13.301 -3.102 1.00 97.00 202 ASN A O 1
ATOM 1582 N N . HIS A 1 203 ? 0.861 -11.528 -2.772 1.00 97.06 203 HIS A N 1
ATOM 1583 C CA . HIS A 1 203 ? 1.780 -10.538 -3.345 1.00 97.06 203 HIS A CA 1
ATOM 1584 C C . HIS A 1 203 ? 2.845 -10.038 -2.364 1.00 97.06 203 HIS A C 1
ATOM 1586 O O . HIS A 1 203 ? 3.846 -9.473 -2.793 1.00 97.06 203 HIS A O 1
ATOM 1592 N N . ASP A 1 204 ? 2.677 -10.262 -1.061 1.00 96.75 204 ASP A N 1
ATOM 1593 C CA . ASP A 1 204 ? 3.417 -9.508 -0.046 1.00 96.75 204 ASP A CA 1
ATOM 1594 C C . ASP A 1 204 ? 4.772 -10.108 0.346 1.00 96.75 204 ASP A C 1
ATOM 1596 O O . ASP A 1 204 ? 5.717 -9.371 0.627 1.00 96.75 204 ASP A O 1
ATOM 1600 N N . ILE A 1 205 ? 4.897 -11.436 0.386 1.00 95.56 205 ILE A N 1
ATOM 1601 C CA . ILE A 1 205 ? 6.052 -12.121 0.985 1.00 95.56 205 ILE A CA 1
ATOM 1602 C C . ILE A 1 205 ? 6.796 -12.949 -0.058 1.00 95.56 205 ILE A C 1
ATOM 1604 O O . ILE A 1 205 ? 6.193 -13.705 -0.815 1.00 95.56 205 ILE A O 1
ATOM 1608 N N . ASN A 1 206 ? 8.131 -12.877 -0.045 1.00 95.56 206 ASN A N 1
ATOM 1609 C CA . ASN A 1 206 ? 9.033 -13.634 -0.919 1.00 95.56 206 ASN A CA 1
ATOM 1610 C C . ASN A 1 206 ? 8.675 -13.515 -2.409 1.00 95.56 206 ASN A C 1
ATOM 1612 O O . ASN A 1 206 ? 8.952 -14.424 -3.197 1.00 95.56 206 ASN A O 1
ATOM 1616 N N . HIS A 1 207 ? 8.056 -12.403 -2.809 1.00 97.00 207 HIS A N 1
ATOM 1617 C CA . HIS A 1 207 ? 7.518 -12.277 -4.149 1.00 97.00 207 HIS A CA 1
ATOM 1618 C C . HIS A 1 207 ? 8.663 -12.112 -5.165 1.00 97.00 207 HIS A C 1
ATOM 1620 O O . HIS A 1 207 ? 9.478 -11.190 -5.042 1.00 97.00 207 HIS A O 1
ATOM 1626 N N . PRO A 1 208 ? 8.791 -13.010 -6.160 1.00 95.62 208 PRO A N 1
ATOM 1627 C CA . PRO A 1 208 ? 9.953 -13.048 -7.047 1.00 95.62 208 PRO A CA 1
ATOM 1628 C C . PRO A 1 208 ? 10.004 -11.861 -8.009 1.00 95.62 208 PRO A C 1
ATOM 1630 O O . PRO A 1 208 ? 11.064 -11.580 -8.572 1.00 95.62 208 PRO A O 1
ATOM 1633 N N . GLU A 1 209 ? 8.876 -11.175 -8.202 1.00 95.62 209 GLU A N 1
ATOM 1634 C CA . GLU A 1 209 ? 8.773 -10.066 -9.140 1.00 95.62 209 GLU A CA 1
ATOM 1635 C C . GLU A 1 209 ? 8.865 -8.666 -8.518 1.00 95.62 209 GLU A C 1
ATOM 1637 O O . GLU A 1 209 ? 8.584 -7.684 -9.214 1.00 95.62 209 GLU A O 1
ATOM 1642 N N . ALA A 1 210 ? 9.277 -8.558 -7.251 1.00 97.75 210 ALA A N 1
ATOM 1643 C CA . ALA A 1 210 ? 9.541 -7.276 -6.600 1.00 97.75 210 ALA A CA 1
ATOM 1644 C C . ALA A 1 210 ? 10.459 -6.409 -7.476 1.00 97.75 210 ALA A C 1
ATOM 1646 O O . ALA A 1 210 ? 11.579 -6.813 -7.823 1.00 97.75 210 ALA A O 1
ATOM 1647 N N . SER A 1 211 ? 9.965 -5.245 -7.905 1.00 97.69 211 SER A N 1
ATOM 1648 C CA . SER A 1 211 ? 10.632 -4.442 -8.933 1.00 97.69 211 SER A CA 1
ATOM 1649 C C . SER A 1 211 ? 10.465 -2.941 -8.746 1.00 97.69 211 SER A C 1
ATOM 1651 O O . SER A 1 211 ? 9.464 -2.463 -8.228 1.00 97.69 211 SER A O 1
ATOM 1653 N N . TYR A 1 212 ? 11.424 -2.189 -9.280 1.00 98.00 212 TYR A N 1
ATOM 1654 C CA . TYR A 1 212 ? 11.284 -0.759 -9.540 1.00 98.00 212 TYR A CA 1
ATOM 1655 C C . TYR A 1 212 ? 11.524 -0.449 -11.020 1.00 98.00 212 TYR A C 1
ATOM 1657 O O . TYR A 1 212 ? 12.129 -1.240 -11.752 1.00 98.00 212 TYR A O 1
ATOM 1665 N N . PHE A 1 213 ? 11.034 0.700 -11.473 1.00 98.31 213 PHE A N 1
ATOM 1666 C CA . PHE A 1 213 ? 11.042 1.091 -12.880 1.00 98.31 213 PHE A CA 1
ATOM 1667 C C . PHE A 1 213 ? 11.839 2.376 -13.091 1.00 98.31 213 PHE A C 1
ATOM 1669 O O . PHE A 1 213 ? 11.624 3.369 -12.400 1.00 98.31 213 PHE A O 1
ATOM 1676 N N . GLU A 1 214 ? 12.749 2.356 -14.066 1.00 97.56 214 GLU A N 1
ATOM 1677 C CA . GLU A 1 214 ? 13.571 3.510 -14.436 1.00 97.56 214 GLU A CA 1
ATOM 1678 C C . GLU A 1 214 ? 13.820 3.513 -15.950 1.00 97.56 214 GLU A C 1
ATOM 1680 O O . GLU A 1 214 ? 14.451 2.610 -16.508 1.00 97.56 214 GLU A O 1
ATOM 1685 N N . GLY A 1 215 ? 13.317 4.535 -16.639 1.00 97.69 215 GLY A N 1
ATOM 1686 C CA . GLY A 1 215 ? 13.391 4.670 -18.085 1.00 97.69 215 GLY A CA 1
ATOM 1687 C C . GLY A 1 215 ? 12.757 3.477 -18.800 1.00 97.69 215 GLY A C 1
ATOM 1688 O O . GLY A 1 215 ? 11.557 3.225 -18.702 1.00 97.69 215 GLY A O 1
ATOM 1689 N N . ALA A 1 216 ? 13.569 2.748 -19.562 1.00 97.56 216 ALA A N 1
ATOM 1690 C CA . ALA A 1 216 ? 13.139 1.573 -20.321 1.00 97.56 216 ALA A CA 1
ATOM 1691 C C . ALA A 1 216 ? 13.363 0.242 -19.577 1.00 97.56 216 ALA A C 1
ATOM 1693 O O . ALA A 1 216 ? 13.140 -0.818 -20.158 1.00 97.56 216 ALA A O 1
ATOM 1694 N N . GLU A 1 217 ? 13.785 0.267 -18.308 1.00 97.62 217 GLU A N 1
ATOM 1695 C CA . GLU A 1 217 ? 14.151 -0.938 -17.556 1.00 97.62 217 GLU A CA 1
ATOM 1696 C C . GLU A 1 217 ? 13.222 -1.204 -16.360 1.00 97.62 217 GLU A C 1
ATOM 1698 O O . GLU A 1 217 ? 12.912 -0.308 -15.572 1.00 97.62 217 GLU A O 1
ATOM 1703 N N . ARG A 1 218 ? 12.828 -2.477 -16.200 1.00 97.56 218 ARG A N 1
ATOM 1704 C CA . ARG A 1 218 ? 12.305 -3.047 -14.947 1.00 97.56 218 ARG A CA 1
ATOM 1705 C C . ARG A 1 218 ? 13.486 -3.657 -14.198 1.00 97.56 218 ARG A C 1
ATOM 1707 O O . ARG A 1 218 ? 14.125 -4.581 -14.704 1.00 97.56 218 ARG A O 1
ATOM 1714 N N . LYS A 1 219 ? 13.793 -3.133 -13.017 1.00 98.25 219 LYS A N 1
ATOM 1715 C CA . LYS A 1 219 ? 14.935 -3.540 -12.195 1.00 98.25 219 LYS A CA 1
ATOM 1716 C C . LYS A 1 219 ? 14.447 -4.269 -10.953 1.00 98.25 219 LYS A C 1
ATOM 1718 O O . LYS A 1 219 ? 13.393 -3.948 -10.416 1.00 98.25 219 LYS A O 1
ATOM 1723 N N . LYS A 1 220 ? 15.220 -5.259 -10.505 1.00 98.12 220 LYS A N 1
ATOM 1724 C CA . LYS A 1 220 ? 14.895 -6.034 -9.306 1.00 98.12 220 LYS A CA 1
ATOM 1725 C C . LYS A 1 220 ? 14.962 -5.138 -8.068 1.00 98.12 220 LYS A C 1
ATOM 1727 O O . LYS A 1 220 ? 15.948 -4.427 -7.894 1.00 98.12 220 LYS A O 1
ATOM 1732 N N . ALA A 1 221 ? 13.943 -5.220 -7.223 1.00 97.62 221 ALA A N 1
ATOM 1733 C CA . ALA A 1 221 ? 13.928 -4.624 -5.895 1.00 97.62 221 ALA A CA 1
ATOM 1734 C C . ALA A 1 221 ? 14.143 -5.698 -4.821 1.00 97.62 221 ALA A C 1
ATOM 1736 O O . ALA A 1 221 ? 13.959 -6.895 -5.071 1.00 97.62 221 ALA A O 1
ATOM 1737 N N . ASP A 1 222 ? 14.524 -5.260 -3.625 1.00 97.25 222 ASP A N 1
ATOM 1738 C CA . ASP A 1 222 ? 14.509 -6.126 -2.453 1.00 97.25 222 ASP A CA 1
ATOM 1739 C C . ASP A 1 222 ? 13.060 -6.443 -2.068 1.00 97.25 222 ASP A C 1
ATOM 1741 O O . ASP A 1 222 ? 12.171 -5.591 -2.163 1.00 97.25 222 ASP A O 1
ATOM 1745 N N . ASN A 1 223 ? 12.835 -7.683 -1.645 1.00 95.44 223 ASN A N 1
ATOM 1746 C CA . ASN A 1 223 ? 11.580 -8.143 -1.071 1.00 95.44 223 ASN A CA 1
ATOM 1747 C C . ASN A 1 223 ? 11.810 -8.580 0.375 1.00 95.44 223 ASN A C 1
ATOM 1749 O O . ASN A 1 223 ? 12.931 -8.541 0.886 1.00 95.44 223 ASN A O 1
ATOM 1753 N N . ILE A 1 224 ? 10.733 -8.995 1.024 1.00 93.00 224 ILE A N 1
ATOM 1754 C CA . ILE A 1 224 ? 10.764 -9.443 2.410 1.00 93.00 224 ILE A CA 1
ATOM 1755 C C . ILE A 1 224 ? 10.496 -10.940 2.537 1.00 93.00 224 ILE A C 1
ATOM 1757 O O . ILE A 1 224 ? 9.866 -11.558 1.677 1.00 93.00 224 ILE A O 1
ATOM 1761 N N . THR A 1 225 ? 10.924 -11.515 3.652 1.00 91.94 225 THR A N 1
ATOM 1762 C CA . THR A 1 225 ? 10.588 -12.877 4.067 1.00 91.94 225 THR A CA 1
ATOM 1763 C C . THR A 1 225 ? 9.400 -12.898 5.032 1.00 91.94 225 THR A C 1
ATOM 1765 O O . THR A 1 225 ? 8.931 -11.864 5.499 1.00 91.94 225 THR A O 1
ATOM 1768 N N . ALA A 1 226 ? 8.903 -14.091 5.366 1.00 89.69 226 ALA A N 1
ATOM 1769 C CA . ALA A 1 226 ? 7.855 -14.236 6.378 1.00 89.69 226 ALA A CA 1
ATOM 1770 C C . ALA A 1 226 ? 8.327 -13.816 7.784 1.00 89.69 226 ALA A C 1
ATOM 1772 O O . ALA A 1 226 ? 7.527 -13.319 8.570 1.00 89.69 226 ALA A O 1
ATOM 1773 N N . ASP A 1 227 ? 9.621 -13.970 8.083 1.00 85.62 227 ASP A N 1
ATOM 1774 C CA . ASP A 1 227 ? 10.214 -13.546 9.359 1.00 85.62 227 ASP A CA 1
ATOM 1775 C C . ASP A 1 227 ? 10.388 -12.026 9.424 1.00 85.62 227 ASP A C 1
ATOM 1777 O O . ASP A 1 227 ? 10.247 -11.426 10.486 1.00 85.62 227 ASP A O 1
ATOM 1781 N N . ASP A 1 228 ? 10.647 -11.385 8.282 1.00 85.50 228 ASP A N 1
ATOM 1782 C CA . ASP A 1 228 ? 10.516 -9.933 8.185 1.00 85.50 228 ASP A CA 1
ATOM 1783 C C . ASP A 1 228 ? 9.046 -9.531 8.376 1.00 85.50 228 ASP A C 1
ATOM 1785 O O . ASP A 1 228 ? 8.784 -8.426 8.866 1.00 85.50 228 ASP A O 1
ATOM 1789 N N . PHE A 1 229 ? 8.101 -10.445 8.046 1.00 84.25 229 PHE A N 1
ATOM 1790 C CA . PHE A 1 229 ? 6.668 -10.207 8.206 1.00 84.25 229 PHE A CA 1
ATOM 1791 C C . PHE A 1 229 ? 6.143 -10.218 9.642 1.00 84.25 229 PHE A C 1
ATOM 1793 O O . PHE A 1 229 ? 5.247 -9.475 10.046 1.00 84.25 229 PHE A O 1
ATOM 1800 N N . ILE A 1 230 ? 6.734 -11.044 10.478 1.00 74.06 230 ILE A N 1
ATOM 1801 C CA . ILE A 1 230 ? 6.295 -11.186 11.857 1.00 74.06 230 ILE A CA 1
ATOM 1802 C C . ILE A 1 230 ? 7.499 -10.836 12.718 1.00 74.06 230 ILE A C 1
ATOM 1804 O O . ILE A 1 230 ? 8.439 -11.627 12.762 1.00 74.06 230 ILE A O 1
ATOM 1808 N N . PRO A 1 231 ? 7.518 -9.681 13.417 1.00 56.81 231 PRO A N 1
ATOM 1809 C CA . PRO A 1 231 ? 8.656 -9.324 14.248 1.00 56.81 231 PRO A CA 1
ATOM 1810 C C . PRO A 1 231 ? 8.997 -10.469 15.209 1.00 56.81 231 PRO A C 1
ATOM 1812 O O . PRO A 1 231 ? 8.174 -10.892 16.018 1.00 56.81 231 PRO A O 1
ATOM 1815 N N . SER A 1 232 ? 10.235 -10.964 15.141 1.00 46.16 232 SER A N 1
ATOM 1816 C CA . SER A 1 232 ? 10.703 -12.135 15.902 1.00 46.16 232 SER A CA 1
ATOM 1817 C C . SER A 1 232 ? 10.668 -11.954 17.426 1.00 46.16 232 SER A C 1
ATOM 1819 O O . SER A 1 232 ? 10.868 -12.902 18.185 1.00 46.16 232 SER A O 1
ATOM 1821 N N . THR A 1 233 ? 10.473 -10.725 17.904 1.00 45.69 233 THR A N 1
ATOM 1822 C CA . THR A 1 233 ? 10.236 -10.449 19.317 1.00 45.69 233 THR A CA 1
ATOM 1823 C C . THR A 1 233 ? 8.747 -10.611 19.577 1.00 45.69 233 THR A C 1
ATOM 1825 O O . THR A 1 233 ? 7.978 -9.733 19.196 1.00 45.69 233 THR A O 1
ATOM 1828 N N . GLY A 1 234 ? 8.361 -11.718 20.218 1.00 38.75 234 GLY A N 1
ATOM 1829 C CA . GLY A 1 234 ? 7.003 -11.989 20.697 1.00 38.75 234 GLY A CA 1
ATOM 1830 C C . GLY A 1 234 ? 6.529 -10.963 21.725 1.00 38.75 234 GLY A C 1
ATOM 1831 O O . GLY A 1 234 ? 6.389 -11.270 22.906 1.00 38.75 234 GLY A O 1
ATOM 1832 N N . ASN A 1 235 ? 6.323 -9.730 21.280 1.00 38.12 235 ASN A N 1
ATOM 1833 C CA . ASN A 1 235 ? 5.599 -8.728 22.018 1.00 38.12 235 ASN A CA 1
ATOM 1834 C C . ASN A 1 235 ? 4.122 -9.046 21.804 1.00 38.12 235 ASN A C 1
ATOM 1836 O O . ASN A 1 235 ? 3.653 -9.113 20.673 1.00 38.12 235 ASN A O 1
ATOM 1840 N N . SER A 1 236 ? 3.408 -9.265 22.900 1.00 38.44 236 SER A N 1
ATOM 1841 C CA . SER A 1 236 ? 1.968 -9.533 22.973 1.00 38.44 236 SER A CA 1
ATOM 1842 C C . SER A 1 236 ? 1.084 -8.425 22.384 1.00 38.44 236 SER A C 1
ATOM 1844 O O . SER A 1 236 ? -0.138 -8.542 22.396 1.00 38.44 236 SER A O 1
ATOM 1846 N N . ASP A 1 237 ? 1.696 -7.366 21.864 1.00 44.53 237 ASP A N 1
ATOM 1847 C CA . ASP A 1 237 ? 1.042 -6.298 21.136 1.00 44.53 237 ASP A CA 1
ATOM 1848 C C . ASP A 1 237 ? 0.877 -6.743 19.681 1.00 44.53 237 ASP A C 1
ATOM 1850 O O . ASP A 1 237 ? 1.682 -6.414 18.810 1.00 44.53 237 ASP A O 1
ATOM 1854 N N . MET A 1 238 ? -0.215 -7.457 19.407 1.00 42.50 238 MET A N 1
ATOM 1855 C CA . MET A 1 238 ? -0.766 -7.703 18.061 1.00 42.50 238 MET A CA 1
ATOM 1856 C C . MET A 1 238 ? -1.167 -6.394 17.325 1.00 42.50 238 MET A C 1
ATOM 1858 O O . MET A 1 238 ? -1.971 -6.423 16.403 1.00 42.50 238 MET A O 1
ATOM 1862 N N . THR A 1 239 ? -0.626 -5.248 17.750 1.00 45.31 239 THR A N 1
ATOM 1863 C CA . THR A 1 239 ? -0.951 -3.868 17.360 1.00 45.31 239 THR A CA 1
ATOM 1864 C C . THR A 1 239 ? 0.306 -3.090 16.950 1.00 45.31 239 THR A C 1
ATOM 1866 O O . THR A 1 239 ? 0.385 -1.881 17.131 1.00 45.31 239 THR A O 1
ATOM 1869 N N . ARG A 1 240 ? 1.371 -3.775 16.514 1.00 52.53 240 ARG A N 1
ATOM 1870 C CA . ARG A 1 240 ? 2.487 -3.123 15.818 1.00 52.53 240 ARG A CA 1
ATOM 1871 C C . ARG A 1 240 ? 2.447 -3.579 14.367 1.00 52.53 240 ARG A C 1
ATOM 1873 O O . ARG A 1 240 ? 2.901 -4.691 14.087 1.00 52.53 240 ARG A O 1
ATOM 1880 N N . PRO A 1 241 ? 1.890 -2.776 13.451 1.00 50.12 241 PRO A N 1
ATOM 1881 C CA . PRO A 1 241 ? 1.791 -3.159 12.071 1.00 50.12 241 PRO A CA 1
ATOM 1882 C C . PRO A 1 241 ? 3.185 -2.989 11.491 1.00 50.12 241 PRO A C 1
ATOM 1884 O O . PRO A 1 241 ? 3.670 -1.880 11.306 1.00 50.12 241 PRO A O 1
ATOM 1887 N N . TRP A 1 242 ? 3.784 -4.125 11.162 1.00 66.31 242 TRP A N 1
ATOM 1888 C CA . TRP A 1 242 ? 4.552 -4.230 9.935 1.00 66.31 242 TRP A CA 1
ATOM 1889 C C . TRP A 1 242 ? 5.972 -3.617 9.916 1.00 66.31 242 TRP A C 1
ATOM 1891 O O . TRP A 1 242 ? 6.229 -2.516 10.388 1.00 66.31 242 TRP A O 1
ATOM 1901 N N . ILE A 1 243 ? 6.917 -4.426 9.410 1.00 55.59 243 ILE A N 1
ATOM 1902 C CA . ILE A 1 243 ? 8.390 -4.292 9.433 1.00 55.59 243 ILE A CA 1
ATOM 1903 C C . ILE A 1 243 ? 8.951 -3.708 10.740 1.00 55.59 243 ILE A C 1
ATOM 1905 O O . ILE A 1 243 ? 9.184 -2.510 10.916 1.00 55.59 243 ILE A O 1
ATOM 1909 N N . GLY A 1 244 ? 9.257 -4.628 11.658 1.00 43.84 244 GLY A N 1
ATOM 1910 C CA . GLY A 1 244 ? 10.040 -4.362 12.856 1.00 43.84 244 GLY A CA 1
ATOM 1911 C C . GLY A 1 244 ? 11.432 -3.847 12.498 1.00 43.84 244 GLY A C 1
ATOM 1912 O O . GLY A 1 244 ? 12.361 -4.622 12.275 1.00 43.84 244 GLY A O 1
ATOM 1913 N N . THR A 1 245 ? 11.597 -2.528 12.504 1.00 37.50 245 THR A N 1
ATOM 1914 C CA . THR A 1 245 ? 12.921 -1.914 12.565 1.00 37.50 245 THR A CA 1
ATOM 1915 C C . THR A 1 245 ? 13.610 -2.410 13.835 1.00 37.50 245 THR A C 1
ATOM 1917 O O . THR A 1 245 ? 13.245 -2.056 14.958 1.00 37.50 245 THR A O 1
ATOM 1920 N N . ARG A 1 246 ? 14.624 -3.269 13.674 1.00 35.09 246 ARG A N 1
ATOM 1921 C CA . ARG A 1 246 ? 15.624 -3.433 14.730 1.00 35.09 246 ARG A CA 1
ATOM 1922 C C . ARG A 1 246 ? 16.258 -2.054 14.917 1.00 35.09 246 ARG A C 1
ATOM 1924 O O . ARG A 1 246 ? 16.730 -1.498 13.923 1.00 35.09 246 ARG A O 1
ATOM 1931 N N . PRO A 1 247 ? 16.275 -1.479 16.128 1.00 33.56 247 PRO A N 1
ATOM 1932 C CA . PRO A 1 247 ? 17.087 -0.297 16.357 1.00 33.56 247 PRO A CA 1
ATOM 1933 C C . PRO A 1 247 ? 18.547 -0.669 16.060 1.00 33.56 247 PRO A C 1
ATOM 1935 O O . PRO A 1 247 ? 19.039 -1.683 16.564 1.00 33.56 247 PRO A O 1
ATOM 1938 N N . LEU A 1 248 ? 19.188 0.111 15.182 1.00 32.75 248 LEU A N 1
ATOM 1939 C CA . LEU A 1 248 ? 20.643 0.114 15.008 1.00 32.75 248 LEU A CA 1
ATOM 1940 C C . LEU A 1 248 ? 21.332 0.587 16.292 1.00 32.75 248 LEU A C 1
ATOM 1942 O O . LEU A 1 248 ? 20.781 1.498 16.954 1.00 32.75 248 LEU A O 1
#

Radius of gyration: 35.77 Å; chains: 1; bounding box: 65×58×122 Å

Foldseek 3Di:
DCVVVVVVVVVVVVVVVVVVVVVVVVVVVVVVPPDDPDDDDDDDDDDDDDDDDDDDDDDDDDDDDDDDDDDDDDDDDDDDDDDDPPDDPDPDPDPPPDPDDDDDDDFFEAEEEQLQFDDPVQEPLPAPQVVVCCVPDPNDPHVCSNVVLLVVLVVVLVVQGLAYEYEENQHNAQAPVRQVVSLVSVVVSVVSVHFYAYDYYPRHAPGQQCFGYDHHDTHHGDGHHVCLQPPPPPDVPSRRDGGDDDDD